Protein AF-A0AAF0J0R9-F1 (afdb_monomer_lite)

Structure (mmCIF, N/CA/C/O backbone):
data_AF-A0AAF0J0R9-F1
#
_entry.id   AF-A0AAF0J0R9-F1
#
loop_
_atom_site.group_PDB
_atom_site.id
_atom_site.type_symbol
_atom_site.label_atom_id
_atom_site.label_alt_id
_atom_site.label_comp_id
_atom_site.label_asym_id
_atom_site.label_entity_id
_atom_site.label_seq_id
_atom_site.pdbx_PDB_ins_code
_atom_site.Cartn_x
_atom_site.Cartn_y
_atom_site.Cartn_z
_atom_site.occupancy
_atom_site.B_iso_or_equiv
_atom_site.auth_seq_id
_atom_site.auth_comp_id
_atom_site.auth_asym_id
_atom_site.auth_atom_id
_atom_site.pdbx_PDB_model_num
ATOM 1 N N . MET A 1 1 ? -24.737 32.389 -21.558 1.00 42.56 1 MET A N 1
ATOM 2 C CA . MET A 1 1 ? -25.834 32.137 -20.601 1.00 42.56 1 MET A CA 1
ATOM 3 C C . MET A 1 1 ? -25.675 30.732 -20.045 1.00 42.56 1 MET A C 1
ATOM 5 O O . MET A 1 1 ? -25.939 29.778 -20.757 1.00 42.56 1 MET A O 1
ATOM 9 N N . ALA A 1 2 ? -25.175 30.618 -18.816 1.00 32.94 2 ALA A N 1
ATOM 10 C CA . ALA A 1 2 ? -25.191 29.408 -17.994 1.00 32.94 2 ALA A CA 1
ATOM 11 C C . ALA A 1 2 ? -25.088 29.889 -16.537 1.00 32.94 2 ALA A C 1
ATOM 13 O O . ALA A 1 2 ? -24.212 30.694 -16.224 1.00 32.94 2 ALA A O 1
ATOM 14 N N . GLY A 1 3 ? -26.070 29.523 -15.713 1.00 33.38 3 GLY A N 1
ATOM 15 C CA . GLY A 1 3 ? -26.276 30.073 -14.372 1.00 33.38 3 GLY A CA 1
ATOM 16 C C . GLY A 1 3 ? -25.283 29.557 -13.322 1.00 33.38 3 GLY A C 1
ATOM 17 O O . GLY A 1 3 ? -24.630 28.535 -13.536 1.00 33.38 3 GLY A O 1
ATOM 18 N N . PRO A 1 4 ? -25.169 30.245 -12.172 1.00 43.25 4 PRO A N 1
ATOM 19 C CA . PRO A 1 4 ? -24.336 29.796 -11.067 1.00 43.25 4 PRO A CA 1
ATOM 20 C C . PRO A 1 4 ? -24.967 28.575 -10.384 1.00 43.25 4 PRO A C 1
ATOM 22 O O . PRO A 1 4 ? -26.124 28.600 -9.961 1.00 43.25 4 PRO A O 1
ATOM 25 N N . LEU A 1 5 ? -24.183 27.504 -10.261 1.00 39.00 5 LEU A N 1
ATOM 26 C CA . LEU A 1 5 ? -24.505 26.338 -9.444 1.00 39.00 5 LEU A CA 1
ATOM 27 C C . LEU A 1 5 ? -24.431 26.739 -7.964 1.00 39.00 5 LEU A C 1
ATOM 29 O O . LEU A 1 5 ? -23.354 26.884 -7.389 1.00 39.00 5 LEU A O 1
ATOM 33 N N . LEU A 1 6 ? -25.601 26.933 -7.359 1.00 41.16 6 LEU A N 1
ATOM 34 C CA . LEU A 1 6 ? -25.799 27.021 -5.915 1.00 41.16 6 LEU A CA 1
ATOM 35 C C . LEU A 1 6 ? -25.406 25.682 -5.272 1.00 41.16 6 LEU A C 1
ATOM 37 O O . LEU A 1 6 ? -26.177 24.725 -5.264 1.00 41.16 6 LEU A O 1
ATOM 41 N N . VAL A 1 7 ? -24.194 25.615 -4.727 1.00 47.34 7 VAL A N 1
ATOM 42 C CA . VAL A 1 7 ? -23.768 24.544 -3.816 1.00 47.34 7 VAL A CA 1
ATOM 43 C C . VAL A 1 7 ? -24.537 24.714 -2.493 1.00 47.34 7 VAL A C 1
ATOM 45 O O . VAL A 1 7 ? -24.596 25.830 -1.971 1.00 47.34 7 VAL A O 1
ATOM 48 N N . PRO A 1 8 ? -25.155 23.663 -1.920 1.00 47.12 8 PRO A N 1
ATOM 49 C CA . PRO A 1 8 ? -26.044 23.824 -0.778 1.00 47.12 8 PRO A CA 1
ATOM 50 C C . PRO A 1 8 ? -25.234 24.054 0.507 1.00 47.12 8 PRO A C 1
ATOM 52 O O . PRO A 1 8 ? -24.799 23.112 1.169 1.00 47.12 8 PRO A O 1
ATOM 55 N N . CYS A 1 9 ? -25.101 25.320 0.916 1.00 48.59 9 CYS A N 1
ATOM 56 C CA . CYS A 1 9 ? -24.550 25.745 2.215 1.00 48.59 9 CYS A CA 1
ATOM 57 C C . CYS A 1 9 ? -25.211 25.058 3.430 1.00 48.59 9 CYS A C 1
ATOM 59 O O . CYS A 1 9 ? -24.635 25.027 4.517 1.00 48.59 9 CYS A O 1
ATOM 61 N N . ALA A 1 10 ? -26.397 24.468 3.255 1.00 47.25 10 ALA A N 1
ATOM 62 C CA . ALA A 1 10 ? -27.102 23.737 4.299 1.00 47.25 10 ALA A CA 1
ATOM 63 C C . ALA A 1 10 ? -26.296 22.536 4.830 1.00 47.25 10 ALA A C 1
ATOM 65 O O . ALA A 1 10 ? -26.229 22.347 6.041 1.00 47.25 10 ALA A O 1
ATOM 66 N N . ALA A 1 11 ? -25.629 21.758 3.969 1.00 49.34 11 ALA A N 1
ATOM 67 C CA . ALA A 1 11 ? -24.939 20.534 4.398 1.00 49.34 11 ALA A CA 1
ATOM 68 C C . ALA A 1 11 ? -23.765 20.817 5.356 1.00 49.34 11 ALA A C 1
ATOM 70 O O . ALA A 1 11 ? -23.547 20.079 6.317 1.00 49.34 11 ALA A O 1
ATOM 71 N N . VAL A 1 12 ? -23.059 21.933 5.145 1.00 54.62 12 VAL A N 1
ATOM 72 C CA . VAL A 1 12 ? -21.940 22.368 5.999 1.00 54.62 12 VAL A CA 1
ATOM 73 C C . VAL A 1 12 ? -22.445 22.866 7.357 1.00 54.62 12 VAL A C 1
ATOM 75 O O . VAL A 1 12 ? -21.852 22.557 8.392 1.00 54.62 12 VAL A O 1
ATOM 78 N N . ALA A 1 13 ? -23.579 23.575 7.375 1.00 52.22 13 ALA A N 1
ATOM 79 C CA . ALA A 1 13 ? -24.209 24.038 8.609 1.00 52.22 13 ALA A CA 1
ATOM 80 C C . ALA A 1 13 ? -24.709 22.866 9.473 1.00 52.22 13 ALA A C 1
ATOM 82 O O . ALA A 1 13 ? -24.474 22.846 10.683 1.00 52.22 13 ALA A O 1
ATOM 83 N N . TRP A 1 14 ? -25.319 21.846 8.856 1.00 53.41 14 TRP A N 1
ATOM 84 C CA . TRP A 1 14 ? -25.761 20.636 9.558 1.00 53.41 14 TRP A CA 1
ATOM 85 C C . TRP A 1 14 ? -24.591 19.856 10.168 1.00 53.41 14 TRP A C 1
ATOM 87 O O . TRP A 1 14 ? -24.693 19.400 11.308 1.00 53.41 14 TRP A O 1
ATOM 97 N N . LEU A 1 15 ? -23.451 19.770 9.474 1.00 56.00 15 LEU A N 1
ATOM 98 C CA . LEU A 1 15 ? -22.256 19.097 9.992 1.00 56.00 15 LEU A CA 1
ATOM 99 C C . LEU A 1 15 ? -21.700 19.794 11.245 1.00 56.00 15 LEU A C 1
ATOM 101 O O . LEU A 1 15 ? -21.325 19.130 12.212 1.00 56.00 15 LEU A O 1
ATOM 105 N N . GLY A 1 16 ? -21.707 21.131 11.260 1.00 61.94 16 GLY A N 1
ATOM 106 C CA . GLY A 1 16 ? -21.313 21.933 12.421 1.00 61.94 16 GLY A CA 1
ATOM 107 C C . GLY A 1 16 ? -22.233 21.727 13.627 1.00 61.94 16 GLY A C 1
ATOM 108 O O . GLY A 1 16 ? -21.754 21.565 14.752 1.00 61.94 16 GLY A O 1
ATOM 109 N N . VAL A 1 17 ? -23.549 21.653 13.398 1.00 67.50 17 VAL A N 1
ATOM 110 C CA . VAL A 1 17 ? -24.537 21.370 14.453 1.00 67.50 17 VAL A CA 1
ATOM 111 C C . VAL A 1 17 ? -24.327 19.971 15.032 1.00 67.50 17 VAL A C 1
ATOM 113 O O . VAL A 1 17 ? -24.241 19.829 16.254 1.00 67.50 17 VAL A O 1
ATOM 116 N N . VAL A 1 18 ? -24.145 18.955 14.185 1.00 67.69 18 VAL A N 1
ATOM 117 C CA . VAL A 1 18 ? -23.885 17.571 14.618 1.00 67.69 18 VAL A CA 1
ATOM 118 C C . VAL A 1 18 ? -22.578 17.474 15.411 1.00 67.69 18 VAL A C 1
ATOM 120 O O . VAL A 1 18 ? -22.556 16.873 16.485 1.00 67.69 18 VAL A O 1
ATOM 123 N N . LEU A 1 19 ? -21.508 18.133 14.957 1.00 67.19 19 LEU A N 1
ATOM 124 C CA . LEU A 1 19 ? -20.228 18.167 15.669 1.00 67.19 19 LEU A CA 1
ATOM 125 C C . LEU A 1 19 ? -20.354 18.864 17.033 1.00 67.19 19 LEU A C 1
ATOM 127 O O . LEU A 1 19 ? -19.819 18.385 18.032 1.00 67.19 19 LEU A O 1
ATOM 131 N N . SER A 1 20 ? -21.105 19.967 17.101 1.00 67.44 20 SER A N 1
ATOM 132 C CA . SER A 1 20 ? -21.344 20.697 18.351 1.00 67.44 20 SER A CA 1
ATOM 133 C C . SER A 1 20 ? -22.143 19.871 19.367 1.00 67.44 20 SER A C 1
ATOM 135 O O . SER A 1 20 ? -21.848 19.907 20.564 1.00 67.44 20 SER A O 1
ATOM 137 N N . LEU A 1 21 ? -23.107 19.072 18.895 1.00 63.41 21 LEU A N 1
ATOM 138 C CA . LEU A 1 21 ? -23.886 18.156 19.724 1.00 63.41 21 LEU A CA 1
ATOM 139 C C . LEU A 1 21 ? -23.014 17.012 20.244 1.00 63.41 21 LEU A C 1
ATOM 141 O O . LEU A 1 21 ? -23.020 16.751 21.445 1.00 63.41 21 LEU A O 1
ATOM 145 N N . LEU A 1 22 ? -22.197 16.395 19.386 1.00 60.62 22 LEU A N 1
ATOM 146 C CA . LEU A 1 22 ? -21.271 15.328 19.781 1.00 60.62 22 LEU A CA 1
ATOM 147 C C . LEU A 1 22 ? -20.233 15.815 20.805 1.00 60.62 22 LEU A C 1
ATOM 149 O O . LEU A 1 22 ? -19.971 15.128 21.792 1.00 60.62 22 LEU A O 1
ATOM 153 N N . LEU A 1 23 ? -19.706 17.031 20.639 1.00 64.44 23 LEU A N 1
ATOM 154 C CA . LEU A 1 23 ? -18.774 17.641 21.593 1.00 64.44 23 LEU A CA 1
ATOM 155 C C . LEU A 1 23 ? -19.442 17.994 22.931 1.00 64.44 23 LEU A C 1
ATOM 157 O O . LEU A 1 23 ? -18.827 17.825 23.984 1.00 64.44 23 LEU A O 1
ATOM 161 N N . ARG A 1 24 ? -20.701 18.454 22.923 1.00 60.44 24 ARG A N 1
ATOM 162 C CA . ARG A 1 24 ? -21.473 18.688 24.159 1.00 60.44 24 ARG A CA 1
ATOM 163 C C . ARG A 1 24 ? -21.787 17.387 24.893 1.00 60.44 24 ARG A C 1
ATOM 165 O O . ARG A 1 24 ? -21.758 17.377 26.120 1.00 60.44 24 ARG A O 1
ATOM 172 N N . PHE A 1 25 ? -22.041 16.302 24.165 1.00 56.19 25 PHE A N 1
ATOM 173 C CA . PHE A 1 25 ? -22.233 14.977 24.754 1.00 56.19 25 PHE A CA 1
ATOM 174 C C . PHE A 1 25 ? -20.943 14.419 25.356 1.00 56.19 25 PHE A C 1
ATOM 176 O O . PHE A 1 25 ? -20.966 13.944 26.488 1.00 56.19 25 PHE A O 1
ATOM 183 N N . ALA A 1 26 ? -19.810 14.561 24.664 1.00 54.38 26 ALA A N 1
ATOM 184 C CA . ALA A 1 26 ? -18.509 14.132 25.177 1.00 54.38 26 ALA A CA 1
ATOM 185 C C . ALA A 1 26 ? -18.093 14.880 26.461 1.00 54.38 26 ALA A C 1
ATOM 187 O O . ALA A 1 26 ? -17.417 14.314 27.315 1.00 54.38 26 ALA A O 1
ATOM 188 N N . ARG A 1 27 ? -18.529 16.137 26.634 1.00 51.16 27 ARG A N 1
ATOM 189 C CA . ARG A 1 27 ? -18.235 16.951 27.829 1.00 51.16 27 ARG A CA 1
ATOM 190 C C . ARG A 1 27 ? -19.125 16.667 29.044 1.00 51.16 27 ARG A C 1
ATOM 192 O O . ARG A 1 27 ? -18.812 17.158 30.120 1.00 51.16 27 ARG A O 1
ATOM 199 N N . ARG A 1 28 ? -20.203 15.884 28.923 1.00 47.38 28 ARG A N 1
ATOM 200 C CA . AR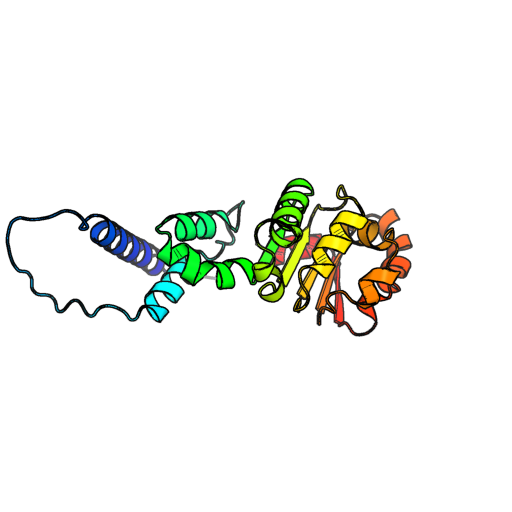G A 1 28 ? -21.131 15.580 30.039 1.00 47.38 28 ARG A CA 1
ATOM 201 C C . ARG A 1 28 ? -20.745 14.338 30.862 1.00 47.38 28 ARG A C 1
ATOM 203 O O . ARG A 1 28 ? -21.584 13.783 31.562 1.00 47.38 28 ARG A O 1
ATOM 210 N N . GLY A 1 29 ? -19.480 13.916 30.804 1.00 45.50 29 GLY A N 1
ATOM 211 C CA . GLY A 1 29 ? -18.930 12.806 31.595 1.00 45.50 29 GLY A CA 1
ATOM 212 C C . GLY A 1 29 ? -18.618 13.118 33.068 1.00 45.50 29 GLY A C 1
ATOM 213 O O . GLY A 1 29 ? -18.104 12.247 33.760 1.00 45.50 29 GLY A O 1
ATOM 214 N N . THR A 1 30 ? -18.919 14.318 33.569 1.00 39.97 30 THR A N 1
ATOM 215 C CA . THR A 1 30 ? -18.767 14.696 34.986 1.00 39.97 30 THR A CA 1
ATOM 216 C C . THR A 1 30 ? -20.017 15.448 35.480 1.00 39.97 30 THR A C 1
ATOM 218 O O . THR A 1 30 ? -20.615 16.236 34.755 1.00 39.97 30 THR A O 1
ATOM 221 N N . GLN A 1 31 ? -20.453 15.099 36.692 1.00 40.22 31 GLN A N 1
ATOM 222 C CA . GLN A 1 31 ? -21.816 15.140 37.266 1.00 40.22 31 GLN A CA 1
ATOM 223 C C . GLN A 1 31 ? -22.236 16.536 37.858 1.00 40.22 31 GLN A C 1
ATOM 225 O O . GLN A 1 31 ? -21.487 17.491 37.688 1.00 40.22 31 GLN A O 1
ATOM 230 N N . PRO A 1 32 ? -23.395 16.715 38.551 1.00 63.34 32 PRO A N 1
ATOM 231 C CA . PRO A 1 32 ? -24.675 17.217 38.015 1.00 63.34 32 PRO A CA 1
ATOM 232 C C . PRO A 1 32 ? -25.219 18.508 38.695 1.00 63.34 32 PRO A C 1
ATOM 234 O O . PRO A 1 32 ? -24.866 18.812 39.831 1.00 63.34 32 PRO A O 1
ATOM 237 N N . SER A 1 33 ? -26.176 19.216 38.070 1.00 37.06 33 SER A N 1
ATOM 238 C CA . SER A 1 33 ? -27.321 19.875 38.758 1.00 37.06 33 SER A CA 1
ATOM 239 C C . SER A 1 33 ? -28.334 20.508 37.776 1.00 37.06 33 SER A C 1
ATOM 241 O O . SER A 1 33 ? -27.993 21.411 37.022 1.00 37.06 33 SER A O 1
ATOM 243 N N . ALA A 1 34 ? -29.592 20.047 37.876 1.00 40.19 34 ALA A N 1
ATOM 244 C CA . ALA A 1 34 ? -30.861 20.657 37.422 1.00 40.19 34 ALA A CA 1
ATOM 245 C C . ALA A 1 34 ? -31.176 20.764 35.900 1.00 40.19 34 ALA A C 1
ATOM 247 O O . ALA A 1 34 ? -30.284 20.764 35.058 1.00 40.19 34 ALA A O 1
ATOM 248 N N . PRO A 1 35 ? -32.470 20.850 35.517 1.00 47.00 35 PRO A N 1
ATOM 249 C CA . PRO A 1 35 ? -33.440 19.760 35.547 1.00 47.00 35 PRO A CA 1
ATOM 250 C C . PRO A 1 35 ? -33.870 19.300 34.138 1.00 47.00 35 PRO A C 1
ATOM 252 O O . PRO A 1 35 ? -33.724 19.996 33.137 1.00 47.00 35 PRO A O 1
ATOM 255 N N . MET A 1 36 ? -34.400 18.076 34.118 1.00 41.66 36 MET A N 1
ATOM 256 C CA . MET A 1 36 ? -35.152 17.373 33.072 1.00 41.66 36 MET A CA 1
ATOM 257 C C . MET A 1 36 ? -35.645 18.209 31.876 1.00 41.66 36 MET A C 1
ATOM 259 O O . MET A 1 36 ? -36.720 18.797 31.902 1.00 41.66 36 MET A O 1
ATOM 263 N N . LEU A 1 37 ? -34.933 18.084 30.756 1.00 37.06 37 LEU A N 1
ATOM 264 C CA . LEU A 1 37 ? -35.573 17.928 29.451 1.00 37.06 37 LEU A CA 1
ATOM 265 C C . LEU A 1 37 ? -35.353 16.476 29.036 1.00 37.06 37 LEU A C 1
ATOM 267 O O . LEU A 1 37 ? -34.317 16.117 28.476 1.00 37.06 37 LEU A O 1
ATOM 271 N N . THR A 1 38 ? -36.314 15.624 29.382 1.00 40.75 38 THR A N 1
ATOM 272 C CA . THR A 1 38 ? -36.411 14.246 28.900 1.00 40.75 38 THR A CA 1
ATOM 273 C C . THR A 1 38 ? -36.788 14.269 27.419 1.00 40.75 38 THR A C 1
ATOM 275 O O . THR A 1 38 ? -37.919 13.969 27.049 1.00 40.75 38 THR A O 1
ATOM 278 N N . LEU A 1 39 ? -35.843 14.644 26.553 1.00 45.25 39 LEU A N 1
ATOM 279 C CA . LEU A 1 39 ? -35.861 14.102 25.199 1.00 45.25 39 LEU A CA 1
ATOM 280 C C . LEU A 1 39 ? -35.543 12.610 25.334 1.00 45.25 39 LEU A C 1
ATOM 282 O O . LEU A 1 39 ? -34.570 12.282 26.024 1.00 45.25 39 LEU A O 1
ATOM 286 N N . PRO A 1 40 ? -36.304 11.703 24.697 1.00 42.75 40 PRO A N 1
ATOM 287 C CA . PRO A 1 40 ? -35.871 10.327 24.584 1.00 42.75 40 PRO A CA 1
ATOM 288 C C . PRO A 1 40 ? -34.570 10.366 23.791 1.00 42.75 40 PRO A C 1
ATOM 290 O O . PRO A 1 40 ? -34.538 10.624 22.588 1.00 42.75 40 PRO A O 1
ATOM 293 N N . LEU A 1 41 ? -33.469 10.196 24.514 1.00 43.41 41 LEU A N 1
ATOM 294 C CA . LEU A 1 41 ? -32.153 9.976 23.961 1.00 43.41 41 LEU A CA 1
ATOM 295 C C . LEU A 1 41 ? -32.237 8.602 23.303 1.00 43.41 41 LEU A C 1
ATOM 297 O O . LEU A 1 41 ? -31.905 7.589 23.911 1.00 43.41 41 LEU A O 1
ATOM 301 N N . HIS A 1 42 ? -32.770 8.560 22.081 1.00 52.84 42 HIS A N 1
ATOM 302 C CA . HIS A 1 42 ? -32.590 7.423 21.201 1.00 52.84 42 HIS A CA 1
ATOM 303 C C . HIS A 1 42 ? -31.087 7.303 21.013 1.00 52.84 42 HIS A C 1
ATOM 305 O O . HIS A 1 42 ? -30.458 8.050 20.262 1.00 52.84 42 HIS A O 1
ATOM 311 N N . THR A 1 43 ? -30.497 6.427 21.818 1.00 66.31 43 THR A N 1
ATOM 312 C CA . THR A 1 43 ? -29.091 6.102 21.753 1.00 66.31 43 THR A CA 1
ATOM 313 C C . THR A 1 43 ? -28.883 5.491 20.385 1.00 66.31 43 THR A C 1
ATOM 315 O O . THR A 1 43 ? -29.358 4.400 20.078 1.00 66.31 43 THR A O 1
ATOM 318 N N . LEU A 1 44 ? -28.242 6.266 19.516 1.00 69.00 44 LEU A N 1
ATOM 319 C CA . LEU A 1 44 ? -27.926 5.827 18.172 1.00 69.00 44 LEU A CA 1
ATOM 320 C C . LEU A 1 44 ? -27.166 4.491 18.289 1.00 69.00 44 LEU A C 1
ATOM 322 O O . LEU A 1 44 ? -26.204 4.442 19.064 1.00 69.00 44 LEU A O 1
ATOM 326 N N . PRO A 1 45 ? -27.566 3.420 17.584 1.00 80.31 45 PRO A N 1
ATOM 327 C CA . PRO A 1 45 ? -26.829 2.161 17.572 1.00 80.31 45 PRO A CA 1
ATOM 328 C C . PRO A 1 45 ? -25.332 2.392 17.343 1.00 80.31 45 PRO A C 1
ATOM 330 O O . PRO A 1 45 ? -24.954 3.252 16.540 1.00 80.31 45 PRO A O 1
ATOM 333 N N . ARG A 1 46 ? -24.471 1.652 18.053 1.00 70.25 46 ARG A N 1
ATOM 334 C CA . ARG A 1 46 ? -23.011 1.862 18.005 1.00 70.25 46 ARG A CA 1
ATOM 335 C C . ARG A 1 46 ? -22.472 1.775 16.579 1.00 70.25 46 ARG A C 1
ATOM 337 O O . ARG A 1 46 ? -21.621 2.572 16.202 1.00 70.25 46 ARG A O 1
ATOM 344 N N . GLU A 1 47 ? -23.027 0.888 15.764 1.00 71.69 47 GLU A N 1
ATOM 345 C CA . GLU A 1 47 ? -22.696 0.736 14.348 1.00 71.69 47 GLU A CA 1
ATOM 346 C C . GLU A 1 47 ? -22.921 2.036 13.565 1.00 71.69 47 GLU A C 1
ATOM 348 O O . GLU A 1 47 ? -22.095 2.415 12.734 1.00 71.69 47 GLU A O 1
ATOM 353 N N . LEU A 1 48 ? -24.014 2.752 13.843 1.00 75.12 48 LEU A N 1
ATOM 354 C CA . LEU A 1 48 ? -24.302 4.034 13.202 1.00 75.12 48 LEU A CA 1
ATOM 355 C C . LEU A 1 48 ? -23.377 5.139 13.722 1.00 75.12 48 LEU A C 1
ATOM 357 O O . LEU A 1 48 ? -22.937 5.970 12.932 1.00 75.12 48 LEU A O 1
ATOM 361 N N . GLN A 1 49 ? -23.010 5.118 15.008 1.00 75.88 49 GLN A N 1
ATOM 362 C CA . GLN A 1 49 ? -22.047 6.075 15.567 1.00 75.88 49 GLN A CA 1
ATOM 363 C C . GLN A 1 49 ? -20.681 5.935 14.880 1.00 75.88 49 GLN A C 1
ATOM 365 O O . GLN A 1 49 ? -20.076 6.932 14.487 1.00 75.88 49 GLN A O 1
ATOM 370 N N . TRP A 1 50 ? -20.229 4.698 14.657 1.00 74.44 50 TRP A N 1
ATOM 371 C CA . TRP A 1 50 ? -18.984 4.404 13.946 1.00 74.44 50 TRP A CA 1
ATOM 372 C C . TRP A 1 50 ? -19.033 4.797 12.476 1.00 74.44 50 TRP A C 1
ATOM 374 O O . TRP A 1 50 ? -18.079 5.393 11.985 1.00 74.44 50 TRP A O 1
ATOM 384 N N . ARG A 1 51 ? -20.152 4.552 11.785 1.00 72.88 51 ARG A N 1
ATOM 385 C CA . ARG A 1 51 ? -20.330 5.000 10.395 1.00 72.88 51 ARG A CA 1
ATOM 386 C C . ARG A 1 51 ? -20.294 6.519 10.267 1.00 72.88 51 ARG A C 1
ATOM 388 O O . ARG A 1 51 ? -19.651 7.022 9.353 1.00 72.88 51 ARG A O 1
ATOM 395 N N . ILE A 1 52 ? -20.928 7.245 11.188 1.00 76.50 52 ILE A N 1
ATOM 396 C CA . ILE A 1 52 ? -20.885 8.713 11.209 1.00 76.50 52 ILE A CA 1
ATOM 397 C C . ILE A 1 52 ? -19.455 9.196 11.452 1.00 76.50 52 ILE A C 1
ATOM 399 O O . ILE A 1 52 ? -18.977 10.070 10.736 1.00 76.50 52 ILE A O 1
ATOM 403 N N . LEU A 1 53 ? -18.753 8.611 12.423 1.00 74.62 53 LEU A N 1
ATOM 404 C CA . LEU A 1 53 ? -17.371 8.983 12.723 1.00 74.62 53 LEU A CA 1
ATOM 405 C C . LEU A 1 53 ? -16.420 8.685 11.560 1.00 74.62 53 LEU A C 1
ATOM 407 O O . LEU A 1 53 ? -15.582 9.525 11.249 1.00 74.62 53 LEU A O 1
ATOM 411 N N . LEU A 1 54 ? -16.580 7.547 10.880 1.00 72.75 54 LEU A N 1
ATOM 412 C CA . LEU A 1 54 ? -15.827 7.224 9.667 1.00 72.75 54 LEU A CA 1
ATOM 413 C C . LEU A 1 54 ? -16.148 8.186 8.525 1.00 72.75 54 LEU A C 1
ATOM 415 O O . LEU A 1 54 ? -15.235 8.617 7.833 1.00 72.75 54 LEU A O 1
ATOM 419 N N . HIS A 1 55 ? -17.416 8.561 8.350 1.00 73.25 55 HIS A N 1
ATOM 420 C CA . HIS A 1 55 ? -17.824 9.517 7.324 1.00 73.25 55 HIS A CA 1
ATOM 421 C C . HIS A 1 55 ? -17.233 10.909 7.573 1.00 73.25 55 HIS A C 1
ATOM 423 O O . HIS A 1 55 ? -16.674 11.513 6.666 1.00 73.25 55 HIS A O 1
ATOM 429 N N . VAL A 1 56 ? -17.265 11.392 8.817 1.00 69.25 56 VAL A N 1
ATOM 430 C CA . VAL A 1 56 ? -16.630 12.665 9.204 1.00 69.25 56 VAL A CA 1
ATOM 431 C C . VAL A 1 56 ? -15.102 12.587 9.109 1.00 69.25 56 VAL A C 1
ATOM 433 O O . VAL A 1 56 ? -14.437 13.596 8.877 1.00 69.25 56 VAL A O 1
ATOM 436 N N . ALA A 1 57 ? -14.536 11.392 9.281 1.00 65.94 57 ALA A N 1
ATOM 437 C CA . ALA A 1 57 ? -13.115 11.145 9.122 1.00 65.94 57 ALA A CA 1
ATOM 438 C C . ALA A 1 57 ? -12.664 11.050 7.658 1.00 65.94 57 ALA A C 1
ATOM 440 O O . ALA A 1 57 ? -11.451 11.055 7.440 1.00 65.94 57 ALA A O 1
ATOM 441 N N . GLN A 1 58 ? -13.582 10.970 6.682 1.00 64.31 58 GLN A N 1
ATOM 442 C CA . GLN A 1 58 ? -13.210 10.821 5.277 1.00 64.31 58 GLN A CA 1
ATOM 443 C C . GLN A 1 58 ? -12.293 11.968 4.828 1.00 64.31 58 GLN A C 1
ATOM 445 O O . GLN A 1 58 ? -12.515 13.125 5.206 1.00 64.31 58 GLN A O 1
ATOM 450 N N . PRO A 1 59 ? -11.249 11.655 4.043 1.00 57.19 59 PRO A N 1
ATOM 451 C CA . PRO A 1 59 ? -10.346 12.661 3.517 1.00 57.19 59 PRO A CA 1
ATOM 452 C C . PRO A 1 59 ? -11.136 13.669 2.686 1.00 57.19 59 PRO A C 1
ATOM 454 O O . PRO A 1 59 ? -11.767 13.316 1.693 1.00 57.19 59 PRO A O 1
ATOM 457 N N . SER A 1 60 ? -11.120 14.933 3.112 1.00 55.09 60 SER A N 1
ATOM 458 C CA . SER A 1 60 ? -11.666 16.009 2.293 1.00 55.09 60 SER A CA 1
ATOM 459 C C . SER A 1 60 ? -10.730 16.212 1.100 1.00 55.09 60 SER A C 1
ATOM 461 O O . SER A 1 60 ? -9.538 16.423 1.345 1.00 55.09 60 SER A O 1
ATOM 463 N N . PRO A 1 61 ? -11.240 16.227 -0.144 1.00 50.56 61 PRO A N 1
ATOM 464 C CA . PRO A 1 61 ? -10.440 16.424 -1.363 1.00 50.56 61 PRO A CA 1
ATOM 465 C C . PRO A 1 61 ? -9.535 17.671 -1.319 1.00 50.56 61 PRO A C 1
ATOM 467 O O . PRO A 1 61 ? -8.460 17.744 -1.898 1.00 50.56 61 PRO A O 1
ATOM 470 N N . THR A 1 62 ? -9.942 18.663 -0.531 1.00 49.34 62 THR A N 1
ATOM 471 C CA . THR A 1 62 ? -9.265 19.949 -0.353 1.00 49.34 62 THR A CA 1
ATOM 472 C C . THR A 1 62 ? -8.129 19.964 0.678 1.00 49.34 62 THR A C 1
ATOM 474 O O . THR A 1 62 ? -7.526 21.017 0.887 1.00 49.34 62 THR A O 1
ATOM 477 N N . ARG A 1 63 ? -7.837 18.858 1.379 1.00 49.53 63 ARG A N 1
ATOM 478 C CA . ARG A 1 63 ? -6.830 18.838 2.457 1.00 49.53 63 ARG A CA 1
ATOM 479 C C . ARG A 1 63 ? -5.540 18.135 2.044 1.00 49.53 63 ARG A C 1
ATOM 481 O O . ARG A 1 63 ? -5.541 16.969 1.683 1.00 49.53 63 ARG A O 1
ATOM 488 N N . LEU A 1 64 ? -4.425 18.832 2.276 1.00 46.81 64 LEU A N 1
ATOM 489 C CA . LEU A 1 64 ? -3.039 18.382 2.064 1.00 46.81 64 LEU A CA 1
ATOM 490 C C . LEU A 1 64 ? -2.634 17.114 2.851 1.00 46.81 64 LEU A C 1
ATOM 492 O O . LEU A 1 64 ? -1.588 16.539 2.574 1.00 46.81 64 LEU A O 1
ATOM 496 N N . ALA A 1 65 ? -3.436 16.678 3.828 1.00 52.59 65 ALA A N 1
ATOM 497 C CA . ALA A 1 65 ? -3.193 15.481 4.631 1.00 52.59 65 ALA A CA 1
ATOM 498 C C . ALA A 1 65 ? -4.504 14.679 4.797 1.00 52.59 65 ALA A C 1
ATOM 500 O O . ALA A 1 65 ? -5.304 14.989 5.687 1.00 52.59 65 ALA A O 1
ATOM 501 N N . PRO A 1 66 ? -4.754 13.654 3.960 1.00 54.53 66 PRO A N 1
ATOM 502 C CA . PRO A 1 66 ? -6.032 12.936 3.921 1.00 54.53 66 PRO A CA 1
ATOM 503 C C . PRO A 1 66 ? -6.380 12.192 5.227 1.00 54.53 66 PRO A C 1
ATOM 505 O O . PRO A 1 66 ? -7.551 11.995 5.538 1.00 54.53 66 PRO A O 1
ATOM 508 N N . HIS A 1 67 ? -5.389 11.825 6.044 1.00 59.88 67 HIS A N 1
ATOM 509 C CA . HIS A 1 67 ? -5.595 11.001 7.246 1.00 59.88 67 HIS A CA 1
ATOM 510 C C . HIS A 1 67 ? -5.661 11.777 8.568 1.00 59.88 67 HIS A C 1
ATOM 512 O O . HIS A 1 67 ? -5.845 11.182 9.633 1.00 59.88 67 HIS A O 1
ATOM 518 N N . ASP A 1 68 ? -5.551 13.104 8.520 1.00 65.62 68 ASP A N 1
ATOM 519 C CA . ASP A 1 68 ? -5.455 13.940 9.719 1.00 65.62 68 ASP A CA 1
ATOM 520 C C . ASP A 1 68 ? -6.762 13.931 10.541 1.00 65.62 68 ASP A C 1
ATOM 522 O O . ASP A 1 68 ? -6.764 13.988 11.772 1.00 65.62 68 ASP A O 1
ATOM 526 N N . SER A 1 69 ? -7.903 13.799 9.862 1.00 69.75 69 SER A N 1
ATOM 527 C CA . SER A 1 69 ? -9.238 13.672 10.458 1.00 69.75 69 SER A CA 1
ATOM 528 C C . SER A 1 69 ? -9.457 12.313 11.125 1.00 69.75 69 SER A C 1
ATOM 530 O O . SER A 1 69 ? -9.979 12.249 12.239 1.00 69.75 69 SER A O 1
ATOM 532 N N . LEU A 1 70 ? -9.020 11.231 10.481 1.00 73.31 70 LEU A N 1
ATOM 533 C CA . LEU A 1 70 ? -9.144 9.870 11.000 1.00 73.31 70 LEU A CA 1
ATOM 534 C C . LEU A 1 70 ? -8.273 9.655 12.240 1.00 73.31 70 LEU A C 1
ATOM 536 O O . LEU A 1 70 ? -8.751 9.105 13.231 1.00 73.31 70 LEU A O 1
ATOM 540 N N . GLY A 1 71 ? -7.040 10.172 12.236 1.00 71.12 71 GLY A N 1
ATOM 541 C CA . GLY A 1 71 ? -6.166 10.148 13.410 1.00 71.12 71 GLY A CA 1
ATOM 542 C C . GLY A 1 71 ? -6.807 10.819 14.629 1.00 71.12 71 GLY A C 1
ATOM 543 O O . GLY A 1 71 ? -6.790 10.264 15.727 1.00 71.12 71 GLY A O 1
ATOM 544 N N . ARG A 1 72 ? -7.473 11.966 14.437 1.00 74.75 72 ARG A N 1
ATOM 545 C CA . ARG A 1 72 ? -8.196 12.667 15.515 1.00 74.75 72 ARG A CA 1
ATOM 546 C C . ARG A 1 72 ? -9.366 11.851 16.062 1.00 74.75 72 ARG A C 1
ATOM 548 O O . ARG A 1 72 ? -9.565 11.830 17.273 1.00 74.75 72 ARG A O 1
ATOM 555 N N . VAL A 1 73 ? -10.110 11.159 15.197 1.00 76.94 73 VAL A N 1
ATOM 556 C CA . VAL A 1 73 ? -11.226 10.287 15.604 1.00 76.94 73 VAL A CA 1
ATOM 557 C C . VAL A 1 73 ? -10.727 9.080 16.404 1.00 76.94 73 VAL A C 1
ATOM 559 O O . VAL A 1 73 ? -11.308 8.745 17.436 1.00 76.94 73 VAL A O 1
ATOM 562 N N . LEU A 1 74 ? -9.614 8.469 15.991 1.00 77.50 74 LEU A N 1
ATOM 563 C CA . LEU A 1 74 ? -8.989 7.362 16.723 1.00 77.50 74 LEU A CA 1
ATOM 564 C C . LEU A 1 74 ? -8.473 7.788 18.108 1.00 77.50 74 LEU A C 1
ATOM 566 O O . LEU A 1 74 ? -8.416 6.965 19.021 1.00 77.50 74 LEU A O 1
ATOM 570 N N . CYS A 1 75 ? -8.145 9.067 18.293 1.00 80.81 75 CYS A N 1
ATOM 571 C CA . CYS A 1 75 ? -7.707 9.620 19.575 1.00 80.81 75 CYS A CA 1
ATOM 572 C C . CYS A 1 75 ? -8.853 9.973 20.543 1.00 80.81 75 CYS A C 1
ATOM 574 O O . CYS A 1 75 ? -8.569 10.318 21.688 1.00 80.81 75 CYS A O 1
ATOM 576 N N . LEU A 1 76 ? -10.128 9.881 20.136 1.00 80.50 76 LEU A N 1
ATOM 577 C CA . LEU A 1 76 ? -11.264 10.253 20.997 1.00 80.50 76 LEU A CA 1
ATOM 578 C C . LEU A 1 76 ? -11.390 9.356 22.235 1.00 80.50 76 LEU A C 1
ATOM 580 O O . LEU A 1 76 ? -11.688 9.836 23.325 1.00 80.50 76 LEU A O 1
ATOM 584 N N . SER A 1 77 ? -11.188 8.047 22.075 1.00 83.44 77 SER A N 1
ATOM 585 C CA . SER A 1 77 ? -11.166 7.100 23.190 1.00 83.44 77 SER A CA 1
ATOM 586 C C . SER A 1 77 ? -10.497 5.787 22.788 1.00 83.44 77 SER A C 1
ATOM 588 O O . SER A 1 77 ? -10.440 5.442 21.607 1.00 83.44 77 SER A O 1
ATOM 590 N N . ARG A 1 78 ? -10.053 4.996 23.775 1.00 83.62 78 ARG A N 1
ATOM 591 C CA . ARG A 1 78 ? -9.534 3.638 23.523 1.00 83.62 78 ARG A CA 1
ATOM 592 C C . ARG A 1 78 ? -10.582 2.727 22.877 1.00 83.62 78 ARG A C 1
ATOM 594 O O . ARG A 1 78 ? -10.239 1.948 21.996 1.00 83.62 78 ARG A O 1
ATOM 601 N N . ALA A 1 79 ? -11.848 2.852 23.278 1.00 81.44 79 ALA A N 1
ATOM 602 C CA . ALA A 1 79 ? -12.944 2.072 22.707 1.00 81.44 79 ALA A CA 1
ATOM 603 C C . ALA A 1 79 ? -13.193 2.438 21.235 1.00 81.44 79 ALA A C 1
ATOM 605 O O . ALA A 1 79 ? -13.354 1.555 20.400 1.00 81.44 79 ALA A O 1
ATOM 606 N N . THR A 1 80 ? -13.160 3.734 20.911 1.00 80.81 80 THR A N 1
ATOM 607 C CA . THR A 1 80 ? -13.281 4.242 19.537 1.00 80.81 80 THR A CA 1
ATOM 608 C C . THR A 1 80 ? -12.114 3.779 18.678 1.00 80.81 80 THR A C 1
ATOM 610 O O . THR A 1 80 ? -12.335 3.316 17.564 1.00 80.81 80 THR A O 1
ATOM 613 N N . ARG A 1 81 ? -10.885 3.842 19.210 1.00 82.12 81 ARG A N 1
ATOM 614 C CA . ARG A 1 81 ? -9.698 3.317 18.534 1.00 82.12 81 ARG A CA 1
ATOM 615 C C . ARG A 1 81 ? -9.890 1.852 18.184 1.00 82.12 81 ARG A C 1
ATOM 617 O O . ARG A 1 81 ? -9.843 1.519 17.014 1.00 82.12 81 ARG A O 1
ATOM 624 N N . HIS A 1 82 ? -10.183 1.009 19.169 1.00 82.50 82 HIS A N 1
ATOM 625 C CA . HIS A 1 82 ? -10.287 -0.429 18.944 1.00 82.50 82 HIS A CA 1
ATOM 626 C C . HIS A 1 82 ? -11.430 -0.800 17.984 1.00 82.50 82 HIS A C 1
ATOM 628 O O . HIS A 1 82 ? -11.283 -1.698 17.162 1.00 82.50 82 HIS A O 1
ATOM 634 N N . ALA A 1 83 ? -12.548 -0.068 18.032 1.00 81.44 83 ALA A N 1
ATOM 635 C CA . ALA A 1 83 ? -13.673 -0.283 17.124 1.00 81.44 83 ALA A CA 1
ATOM 636 C C . ALA A 1 83 ? -13.382 0.144 15.674 1.00 81.44 83 ALA A C 1
ATOM 638 O O . ALA A 1 83 ? -13.909 -0.457 14.739 1.00 81.44 83 ALA A O 1
ATOM 639 N N . LEU A 1 84 ? -12.575 1.191 15.477 1.00 83.38 84 LEU A N 1
ATOM 640 C CA . LEU A 1 84 ? -12.335 1.787 14.160 1.00 83.38 84 LEU A CA 1
ATOM 641 C C . LEU A 1 84 ? -10.985 1.421 13.549 1.00 83.38 84 LEU A C 1
ATOM 643 O O . LEU A 1 84 ? -10.800 1.645 12.360 1.00 83.38 84 LEU A O 1
ATOM 647 N N . GLU A 1 85 ? -10.062 0.849 14.316 1.00 83.50 85 GLU A N 1
ATOM 648 C CA . GLU A 1 85 ? -8.699 0.528 13.887 1.00 83.50 85 GLU A CA 1
ATOM 649 C C . GLU A 1 85 ? -8.689 -0.340 12.624 1.00 83.50 85 GLU A C 1
ATOM 651 O O . GLU A 1 85 ? -8.083 0.034 11.627 1.00 83.50 85 GLU A O 1
ATOM 656 N N . VAL A 1 86 ? -9.474 -1.416 12.592 1.00 84.12 86 VAL A N 1
ATOM 657 C CA . VAL A 1 86 ? -9.608 -2.274 11.401 1.00 84.12 86 VAL A CA 1
ATOM 658 C C . VAL A 1 86 ? -10.108 -1.498 10.177 1.00 84.12 86 VAL A C 1
ATOM 660 O O . VAL A 1 86 ? -9.625 -1.703 9.067 1.00 84.12 86 VAL A O 1
ATOM 663 N N . SER A 1 87 ? -11.066 -0.588 10.371 1.00 82.12 87 SER A N 1
ATOM 664 C CA . SER A 1 87 ? -11.601 0.230 9.274 1.00 82.12 87 SER A CA 1
ATOM 665 C C . SER A 1 87 ? -10.606 1.299 8.824 1.00 82.12 87 SER A C 1
ATOM 667 O O . SER A 1 87 ? -10.545 1.616 7.642 1.00 82.12 87 SER A O 1
ATOM 669 N N . ALA A 1 88 ? -9.810 1.829 9.753 1.00 80.38 88 ALA A N 1
ATOM 670 C CA . ALA A 1 88 ? -8.818 2.858 9.489 1.00 80.38 88 ALA A CA 1
ATOM 671 C C . ALA A 1 88 ? -7.635 2.344 8.662 1.00 80.38 88 ALA A C 1
ATOM 673 O O . ALA A 1 88 ? -7.084 3.090 7.861 1.00 80.38 88 ALA A O 1
ATOM 674 N N . TYR A 1 89 ? -7.272 1.072 8.834 1.00 85.69 89 TYR A N 1
ATOM 675 C CA . TYR A 1 89 ? -6.212 0.418 8.066 1.00 85.69 89 TYR A CA 1
ATOM 676 C C . TYR A 1 89 ? -6.714 -0.230 6.772 1.00 85.69 89 TYR A C 1
ATOM 678 O O . TYR A 1 89 ? -5.936 -0.867 6.079 1.00 85.69 89 TYR A O 1
ATOM 686 N N . ARG A 1 90 ? -7.991 -0.085 6.401 1.00 88.62 90 ARG A N 1
ATOM 687 C CA . ARG A 1 90 ? -8.500 -0.696 5.167 1.00 88.62 90 ARG A CA 1
ATOM 688 C C . ARG A 1 90 ? -7.853 -0.103 3.911 1.00 88.62 90 ARG A C 1
ATOM 690 O O . ARG A 1 90 ? -7.464 -0.862 3.023 1.00 88.62 90 ARG A O 1
ATOM 697 N N . ASP A 1 91 ? -7.733 1.221 3.866 1.00 86.62 91 ASP A N 1
ATOM 698 C CA . ASP A 1 91 ? -7.212 1.979 2.728 1.00 86.62 91 ASP A CA 1
ATOM 699 C C . ASP A 1 91 ? -6.078 2.892 3.212 1.00 86.62 91 ASP A C 1
ATOM 701 O O . ASP A 1 91 ? -6.302 3.863 3.939 1.00 86.62 91 ASP A O 1
ATOM 705 N N . VAL A 1 92 ? -4.841 2.547 2.854 1.00 88.19 92 VAL A N 1
ATOM 706 C CA . VAL A 1 92 ? -3.632 3.175 3.395 1.00 88.19 92 VAL A CA 1
ATOM 707 C C . VAL A 1 92 ? -2.899 3.936 2.300 1.00 88.19 92 VAL A C 1
ATOM 709 O O . VAL A 1 92 ? -2.513 3.355 1.285 1.00 88.19 92 VAL A O 1
ATOM 712 N N . TYR A 1 93 ? -2.659 5.228 2.532 1.00 88.19 93 TYR A N 1
ATOM 713 C CA . TYR A 1 93 ? -1.952 6.100 1.599 1.00 88.19 93 TYR A CA 1
ATOM 714 C C . TYR A 1 93 ? -0.640 6.585 2.210 1.00 88.19 93 TYR A C 1
ATOM 716 O O . TYR A 1 93 ? -0.612 7.281 3.225 1.00 88.19 93 TYR A O 1
ATOM 724 N N . ILE A 1 94 ? 0.461 6.230 1.561 1.00 88.69 94 ILE A N 1
ATOM 725 C CA . ILE A 1 94 ? 1.825 6.525 1.976 1.00 88.69 94 ILE A CA 1
ATOM 726 C C . ILE A 1 94 ? 2.474 7.384 0.899 1.00 88.69 94 ILE A C 1
ATOM 728 O O . ILE A 1 94 ? 2.503 7.006 -0.267 1.00 88.69 94 ILE A O 1
ATOM 732 N N . HIS A 1 95 ? 2.995 8.538 1.313 1.00 87.06 95 HIS A N 1
ATOM 733 C CA . HIS A 1 95 ? 3.563 9.554 0.420 1.00 87.06 95 HIS A CA 1
ATOM 734 C C . HIS A 1 95 ? 5.056 9.820 0.685 1.00 87.06 95 HIS A C 1
ATOM 736 O O . HIS A 1 95 ? 5.602 10.822 0.228 1.00 87.06 95 HIS A O 1
ATOM 742 N N . SER A 1 96 ? 5.716 8.975 1.484 1.00 86.62 96 SER A N 1
ATOM 743 C CA . SER A 1 96 ? 7.142 9.105 1.790 1.00 86.62 96 SER A CA 1
ATOM 744 C C . SER A 1 96 ? 7.756 7.786 2.259 1.00 86.62 96 SER A C 1
ATOM 746 O O . SER A 1 96 ? 7.085 6.930 2.843 1.00 86.62 96 SER A O 1
ATOM 748 N N . ALA A 1 97 ? 9.069 7.643 2.064 1.00 88.75 97 ALA A N 1
ATOM 749 C CA . ALA A 1 97 ? 9.826 6.489 2.550 1.00 88.75 97 ALA A CA 1
ATOM 750 C C . ALA A 1 97 ? 9.830 6.378 4.090 1.00 88.75 97 ALA A C 1
ATOM 752 O O . ALA A 1 97 ? 9.850 5.273 4.632 1.00 88.75 97 ALA A O 1
ATOM 753 N N . GLU A 1 98 ? 9.766 7.503 4.807 1.00 89.31 98 GLU A N 1
ATOM 754 C CA . GLU A 1 98 ? 9.677 7.526 6.273 1.00 89.31 98 GLU A CA 1
ATOM 755 C C . GLU A 1 98 ? 8.347 6.951 6.767 1.00 89.31 98 GLU A C 1
ATOM 757 O O . GLU A 1 98 ? 8.329 6.079 7.640 1.00 89.31 98 GLU A O 1
ATOM 762 N N . ALA A 1 99 ? 7.232 7.379 6.166 1.00 87.06 99 ALA A N 1
ATOM 763 C CA . ALA A 1 99 ? 5.911 6.846 6.481 1.00 87.06 99 ALA A CA 1
ATOM 764 C C . ALA A 1 99 ? 5.818 5.354 6.128 1.00 87.06 99 ALA A C 1
ATOM 766 O O . ALA A 1 99 ? 5.258 4.573 6.899 1.00 87.06 99 ALA A O 1
ATOM 767 N N . LEU A 1 100 ? 6.446 4.934 5.023 1.00 92.62 100 LEU A N 1
ATOM 768 C CA . LEU A 1 100 ? 6.565 3.525 4.657 1.00 92.62 100 LEU A CA 1
ATOM 769 C C . LEU A 1 100 ? 7.315 2.723 5.722 1.00 92.62 100 LEU A C 1
ATOM 771 O O . LEU A 1 100 ? 6.869 1.647 6.119 1.00 92.62 100 LEU A O 1
ATOM 775 N N . HIS A 1 101 ? 8.443 3.243 6.208 1.00 91.38 101 HIS A N 1
ATOM 776 C CA . HIS A 1 101 ? 9.214 2.599 7.266 1.00 91.38 101 HIS A CA 1
ATOM 777 C C . HIS A 1 101 ? 8.405 2.475 8.561 1.00 91.38 101 HIS A C 1
ATOM 779 O O . HIS A 1 101 ? 8.444 1.421 9.203 1.00 91.38 101 HIS A O 1
ATOM 785 N N . GLY A 1 102 ? 7.664 3.526 8.924 1.00 90.25 102 GLY A N 1
ATOM 786 C CA . GLY A 1 102 ? 6.742 3.523 10.056 1.00 90.25 102 GLY A CA 1
ATOM 787 C C . GLY A 1 102 ? 5.688 2.427 9.920 1.00 90.25 102 GLY A C 1
ATOM 788 O O . GLY A 1 102 ? 5.607 1.555 10.783 1.00 90.25 102 GLY A O 1
ATOM 789 N N . LEU A 1 103 ? 4.965 2.405 8.796 1.00 92.25 103 LEU A N 1
ATOM 790 C CA . LEU A 1 103 ? 3.950 1.390 8.512 1.00 92.25 103 LEU A CA 1
ATOM 791 C C . LEU A 1 103 ? 4.540 -0.022 8.544 1.00 92.25 103 LEU A C 1
ATOM 793 O O . LEU A 1 103 ? 3.996 -0.904 9.198 1.00 92.25 103 LEU A O 1
ATOM 797 N N . ARG A 1 104 ? 5.688 -0.237 7.897 1.00 94.06 104 ARG A N 1
ATOM 798 C CA . ARG A 1 104 ? 6.386 -1.526 7.910 1.00 94.06 104 ARG A CA 1
ATOM 799 C C . ARG A 1 104 ? 6.708 -1.969 9.335 1.00 94.06 104 ARG A C 1
ATOM 801 O O . ARG A 1 104 ? 6.449 -3.112 9.687 1.00 94.06 104 ARG A O 1
ATOM 808 N N . ARG A 1 105 ? 7.270 -1.088 10.167 1.00 93.81 105 ARG A N 1
ATOM 809 C CA . ARG A 1 105 ? 7.571 -1.403 11.572 1.00 93.81 105 ARG A CA 1
ATOM 810 C C . ARG A 1 105 ? 6.300 -1.773 12.337 1.00 93.81 105 ARG A C 1
ATOM 812 O O . ARG A 1 105 ? 6.311 -2.753 13.083 1.00 93.81 105 ARG A O 1
ATOM 819 N N . THR A 1 106 ? 5.210 -1.046 12.108 1.00 92.00 106 THR A N 1
ATOM 820 C CA . THR A 1 106 ? 3.906 -1.359 12.693 1.00 92.00 106 THR A CA 1
ATOM 821 C C . THR A 1 106 ? 3.415 -2.737 12.256 1.00 92.00 106 THR A C 1
ATOM 823 O O . THR A 1 106 ? 3.147 -3.571 13.109 1.00 92.00 106 THR A O 1
ATOM 826 N N . LEU A 1 107 ? 3.365 -3.028 10.957 1.00 93.31 107 LEU A N 1
ATOM 827 C CA . LEU A 1 107 ? 2.794 -4.277 10.443 1.00 93.31 107 LEU A CA 1
ATOM 828 C C . LEU A 1 107 ? 3.689 -5.504 10.646 1.00 93.31 107 LEU A C 1
ATOM 830 O O . LEU A 1 107 ? 3.192 -6.619 10.707 1.00 93.31 107 LEU A O 1
ATOM 834 N N . VAL A 1 108 ? 5.005 -5.333 10.748 1.00 92.38 108 VAL A N 1
ATOM 835 C CA . VAL A 1 108 ? 5.922 -6.466 10.943 1.00 92.38 108 VAL A CA 1
ATOM 836 C C . VAL A 1 108 ? 6.127 -6.773 12.424 1.00 92.38 108 VAL A C 1
ATOM 838 O O . VAL A 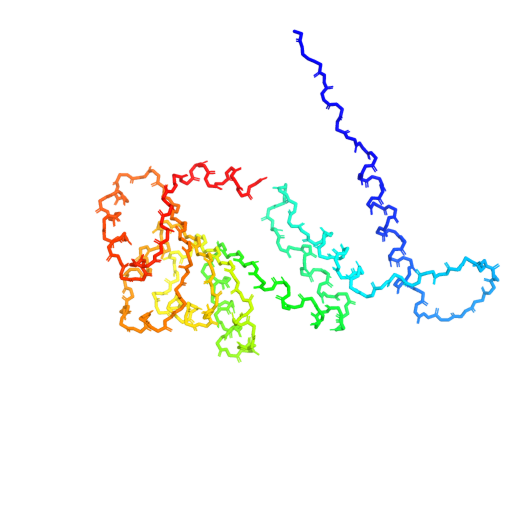1 108 ? 6.323 -7.932 12.781 1.00 92.38 108 VAL A O 1
ATOM 841 N N . ARG A 1 109 ? 6.104 -5.757 13.297 1.00 92.56 109 ARG A N 1
ATOM 842 C CA . ARG A 1 109 ? 6.530 -5.908 14.694 1.00 92.56 109 ARG A CA 1
ATOM 843 C C . ARG A 1 109 ? 5.479 -5.484 15.708 1.00 92.56 109 ARG A C 1
ATOM 845 O O . ARG A 1 109 ? 5.171 -6.261 16.604 1.00 92.56 109 ARG A O 1
ATOM 852 N N . ASP A 1 110 ? 4.977 -4.256 15.610 1.00 91.06 110 ASP A N 1
ATOM 853 C CA . ASP A 1 110 ? 4.213 -3.665 16.718 1.00 91.06 110 ASP A CA 1
ATOM 854 C C . ASP A 1 110 ? 2.732 -4.113 16.718 1.00 91.06 110 ASP A C 1
ATOM 856 O O . ASP A 1 110 ? 2.137 -4.286 17.779 1.00 91.06 110 ASP A O 1
ATOM 860 N N . ALA A 1 111 ? 2.134 -4.330 15.544 1.00 90.19 111 ALA A N 1
ATOM 861 C CA . ALA A 1 111 ? 0.731 -4.703 15.360 1.00 90.19 111 ALA A CA 1
ATOM 862 C C . ALA A 1 111 ? 0.507 -5.533 14.069 1.00 90.19 111 ALA A C 1
ATOM 864 O O . ALA A 1 111 ? -0.187 -5.091 13.149 1.00 90.19 111 ALA A O 1
ATOM 865 N N . PRO A 1 112 ? 1.052 -6.762 13.983 1.00 92.50 112 PRO A N 1
ATOM 866 C CA . PRO A 1 112 ? 0.970 -7.580 12.767 1.00 92.50 112 PRO A CA 1
ATOM 867 C C . PRO A 1 112 ? -0.447 -8.029 12.397 1.00 92.50 112 PRO A C 1
ATOM 869 O O . PRO A 1 112 ? -0.742 -8.269 11.229 1.00 92.50 112 PRO A O 1
ATOM 872 N N . HIS A 1 113 ? -1.356 -8.072 13.372 1.00 91.38 113 HIS A N 1
ATOM 873 C CA . HIS A 1 113 ? -2.766 -8.388 13.151 1.00 91.38 113 HIS A CA 1
ATOM 874 C C . HIS A 1 113 ? -3.494 -7.364 12.258 1.00 91.38 113 HIS A C 1
ATOM 876 O O . HIS A 1 113 ? -4.563 -7.673 11.746 1.00 91.38 113 HIS A O 1
ATOM 882 N N . LEU A 1 114 ? -2.931 -6.168 12.040 1.00 89.94 114 LEU A N 1
ATOM 883 C CA . LEU A 1 114 ? -3.513 -5.146 11.160 1.00 89.94 114 LEU A CA 1
ATOM 884 C C . LEU A 1 114 ? -3.295 -5.438 9.673 1.00 89.94 114 LEU A C 1
ATOM 886 O O . LEU A 1 114 ? -4.103 -5.035 8.839 1.00 89.94 114 LEU A O 1
ATOM 890 N N . GLY A 1 115 ? -2.232 -6.169 9.343 1.00 91.31 115 GLY A N 1
ATOM 891 C CA . GLY A 1 115 ? -1.845 -6.493 7.973 1.00 91.31 115 GLY A CA 1
ATOM 892 C C . GLY A 1 115 ? -2.963 -7.117 7.124 1.00 91.31 115 GLY A C 1
ATOM 893 O O . GLY A 1 115 ? -3.277 -6.594 6.053 1.00 91.31 115 GLY A O 1
ATOM 894 N N . PRO A 1 116 ? -3.640 -8.178 7.607 1.00 92.62 116 PRO A N 1
ATOM 895 C CA . PRO A 1 116 ? -4.768 -8.812 6.916 1.00 92.62 116 PRO A CA 1
ATOM 896 C C . PRO A 1 116 ? -5.985 -7.905 6.661 1.00 92.62 116 PRO A C 1
ATOM 898 O O . PRO A 1 116 ? -6.866 -8.264 5.875 1.00 92.62 116 PRO A O 1
ATOM 901 N N . HIS A 1 117 ? -6.077 -6.750 7.323 1.00 91.12 117 HIS A N 1
ATOM 902 C CA . HIS A 1 117 ? -7.194 -5.820 7.158 1.00 91.12 117 HIS A CA 1
ATOM 903 C C . HIS A 1 117 ? -6.976 -4.801 6.033 1.00 91.12 117 HIS A C 1
ATOM 905 O O . HIS A 1 117 ? -7.956 -4.227 5.552 1.00 91.12 117 HIS A O 1
ATOM 911 N N . ILE A 1 118 ? -5.735 -4.627 5.570 1.00 92.19 118 ILE A N 1
ATOM 912 C CA . ILE A 1 118 ? -5.396 -3.716 4.474 1.00 92.19 118 ILE A CA 1
ATOM 913 C C . ILE A 1 118 ? -5.886 -4.300 3.144 1.00 92.19 118 ILE A C 1
ATOM 915 O O . ILE A 1 118 ? -5.559 -5.429 2.774 1.00 92.19 118 ILE A O 1
ATOM 919 N N . ARG A 1 119 ? -6.690 -3.515 2.421 1.00 92.56 119 ARG A N 1
ATOM 920 C CA . ARG A 1 119 ? -7.272 -3.858 1.113 1.00 92.56 119 ARG A CA 1
ATOM 921 C C . ARG A 1 119 ? -6.726 -2.978 0.002 1.00 92.56 119 ARG A C 1
ATOM 923 O O . ARG A 1 119 ? -6.466 -3.490 -1.085 1.00 92.56 119 ARG A O 1
ATOM 930 N N . SER A 1 120 ? -6.485 -1.707 0.286 1.00 91.25 120 SER A N 1
ATOM 931 C CA . SER A 1 120 ? -5.914 -0.773 -0.681 1.00 91.25 120 SER A CA 1
ATOM 932 C C . SER A 1 120 ? -4.646 -0.164 -0.109 1.00 91.25 120 SER A C 1
ATOM 934 O O . SER A 1 120 ? -4.641 0.332 1.019 1.00 91.25 120 SER A O 1
ATOM 936 N N . LEU A 1 121 ? -3.565 -0.208 -0.881 1.00 92.25 121 LEU A N 1
ATOM 937 C CA . LEU A 1 121 ? -2.281 0.366 -0.505 1.00 92.25 121 LEU A CA 1
ATOM 938 C C . LEU A 1 121 ? -1.797 1.280 -1.624 1.00 92.25 121 LEU A C 1
ATOM 940 O O . LEU A 1 121 ? -1.564 0.836 -2.746 1.00 92.25 121 LEU A O 1
ATOM 944 N N . HIS A 1 122 ? -1.629 2.556 -1.305 1.00 91.56 122 HIS A N 1
ATOM 945 C CA . HIS A 1 122 ? -1.123 3.567 -2.221 1.00 91.56 122 HIS A CA 1
ATOM 946 C C . HIS A 1 122 ? 0.267 3.993 -1.749 1.00 91.56 122 HIS A C 1
ATOM 948 O O . HIS A 1 122 ? 0.398 4.617 -0.701 1.00 91.56 122 HIS A O 1
ATOM 954 N N . LEU A 1 123 ? 1.304 3.631 -2.500 1.00 92.00 123 LEU A N 1
ATOM 955 C CA . LEU A 1 123 ? 2.704 3.951 -2.232 1.00 92.00 123 LEU A CA 1
ATOM 956 C C . LEU A 1 123 ? 3.186 4.966 -3.268 1.00 92.00 123 LEU A C 1
ATOM 958 O O . LEU A 1 123 ? 3.650 4.609 -4.349 1.00 92.00 123 LEU A O 1
ATOM 962 N N . LEU A 1 124 ? 3.041 6.243 -2.947 1.00 87.38 124 LEU A N 1
ATOM 963 C CA . LEU A 1 124 ? 3.479 7.347 -3.790 1.00 87.38 124 LEU A CA 1
ATOM 964 C C . LEU A 1 124 ? 4.755 7.948 -3.195 1.00 87.38 124 LEU A C 1
ATOM 966 O O . LEU A 1 124 ? 4.906 8.012 -1.975 1.00 87.38 124 LEU A O 1
ATOM 970 N N . SER A 1 125 ? 5.700 8.370 -4.035 1.00 86.56 125 SER A N 1
ATOM 971 C CA . SER A 1 125 ? 6.947 9.012 -3.588 1.00 86.56 125 SER A CA 1
ATOM 972 C C . SER A 1 125 ? 7.762 8.161 -2.596 1.00 86.56 125 SER A C 1
ATOM 974 O O . SER A 1 125 ? 8.439 8.678 -1.704 1.00 86.56 125 SER A O 1
ATOM 976 N N . CYS A 1 126 ? 7.707 6.834 -2.739 1.00 89.38 126 CYS A N 1
ATOM 977 C CA . CYS A 1 126 ? 8.411 5.876 -1.884 1.00 89.38 126 CYS A CA 1
ATOM 978 C C . CYS A 1 126 ? 9.694 5.320 -2.531 1.00 89.38 126 CYS A C 1
ATOM 980 O O . CYS A 1 126 ? 10.318 4.425 -1.966 1.00 89.38 126 CYS A O 1
ATOM 982 N N . GLY A 1 127 ? 10.149 5.864 -3.668 1.00 86.88 127 GLY A N 1
ATOM 983 C CA . GLY A 1 127 ? 11.340 5.389 -4.391 1.00 86.88 127 GLY A CA 1
ATOM 984 C C . GLY A 1 127 ? 12.676 5.485 -3.631 1.00 86.88 127 GLY A C 1
ATOM 985 O O . GLY A 1 127 ? 13.659 4.859 -4.036 1.00 86.88 127 GLY A O 1
ATOM 986 N N . ALA A 1 128 ? 12.725 6.231 -2.522 1.00 90.44 128 ALA A N 1
ATOM 987 C CA . ALA A 1 128 ? 13.875 6.274 -1.610 1.00 90.44 128 ALA A CA 1
ATOM 988 C C . ALA A 1 128 ? 13.900 5.114 -0.593 1.00 90.44 128 ALA A C 1
ATOM 990 O O . ALA A 1 128 ? 14.903 4.923 0.094 1.00 90.44 128 ALA A O 1
ATOM 991 N N . ALA A 1 129 ? 12.816 4.339 -0.472 1.00 91.62 129 ALA A N 1
ATOM 992 C CA . ALA A 1 129 ? 12.789 3.156 0.381 1.00 91.62 129 ALA A CA 1
ATOM 993 C C . ALA A 1 129 ? 13.726 2.067 -0.168 1.00 91.62 129 ALA A C 1
ATOM 995 O O . ALA A 1 129 ? 14.007 2.018 -1.363 1.00 91.62 129 ALA A O 1
ATOM 996 N N . SER A 1 130 ? 14.209 1.162 0.686 1.00 91.88 130 SER A N 1
ATOM 997 C CA . SER A 1 130 ? 14.959 0.003 0.195 1.00 91.88 130 SER A CA 1
ATOM 998 C C . SER A 1 130 ? 14.014 -1.020 -0.456 1.00 91.88 130 SER A C 1
ATOM 1000 O O . SER A 1 130 ? 12.876 -1.165 0.006 1.00 91.88 130 SER A O 1
ATOM 1002 N N . PRO A 1 131 ? 14.465 -1.789 -1.469 1.00 90.06 131 PRO A N 1
ATOM 1003 C CA . PRO A 1 131 ? 13.638 -2.825 -2.099 1.00 90.06 131 PRO A CA 1
ATOM 1004 C C . PRO A 1 131 ? 13.097 -3.834 -1.076 1.00 90.06 131 PRO A C 1
ATOM 1006 O O . PRO A 1 131 ? 11.914 -4.163 -1.073 1.00 90.06 131 PRO A O 1
ATOM 1009 N N . LEU A 1 132 ? 13.937 -4.231 -0.114 1.00 89.38 132 LEU A N 1
ATOM 1010 C CA . LEU A 1 132 ? 13.561 -5.135 0.975 1.00 89.38 132 LEU A CA 1
ATOM 1011 C C . LEU A 1 132 ? 12.449 -4.566 1.872 1.00 89.38 132 LEU A C 1
ATOM 1013 O O . LEU A 1 132 ? 11.615 -5.318 2.370 1.00 89.38 132 LEU A O 1
ATOM 1017 N N . ALA A 1 133 ? 12.422 -3.251 2.111 1.00 90.69 133 ALA A N 1
ATOM 1018 C CA . ALA A 1 133 ? 11.369 -2.641 2.919 1.00 90.69 133 ALA A CA 1
ATOM 1019 C C . ALA A 1 133 ? 10.004 -2.725 2.221 1.00 90.69 133 ALA A C 1
ATOM 1021 O O . ALA A 1 133 ? 9.002 -2.982 2.891 1.00 90.69 133 ALA A O 1
ATOM 1022 N N . LEU A 1 134 ? 9.981 -2.555 0.895 1.00 90.75 134 LEU A N 1
ATOM 1023 C CA . LEU A 1 134 ? 8.785 -2.739 0.073 1.00 90.75 134 LEU A CA 1
ATOM 1024 C C . LEU A 1 134 ? 8.335 -4.204 0.084 1.00 90.75 134 LEU A C 1
ATOM 1026 O O . LEU A 1 134 ? 7.157 -4.470 0.309 1.00 90.75 134 LEU A O 1
ATOM 1030 N N . GLU A 1 135 ? 9.265 -5.155 -0.058 1.00 89.50 135 GLU A N 1
ATOM 1031 C CA . GLU A 1 135 ? 8.938 -6.585 0.026 1.00 89.50 135 GLU A CA 1
ATOM 1032 C C . GLU A 1 135 ? 8.301 -6.955 1.370 1.00 89.50 135 GLU A C 1
ATOM 1034 O O . GLU A 1 135 ? 7.250 -7.590 1.417 1.00 89.50 135 GLU A O 1
ATOM 1039 N N . GLN A 1 136 ? 8.928 -6.544 2.476 1.00 90.94 136 GLN A N 1
ATOM 1040 C CA . GLN A 1 136 ? 8.439 -6.822 3.827 1.00 90.94 136 GLN A CA 1
ATOM 1041 C C . GLN A 1 136 ? 7.048 -6.237 4.064 1.00 90.94 136 GLN A C 1
ATOM 1043 O O . GLN A 1 136 ? 6.229 -6.864 4.733 1.00 90.94 136 GLN A O 1
ATOM 1048 N N . LEU A 1 137 ? 6.781 -5.051 3.512 1.00 91.94 137 LEU A N 1
ATOM 1049 C CA . LEU A 1 137 ? 5.465 -4.439 3.585 1.00 91.94 137 LEU A CA 1
ATOM 1050 C C . LEU A 1 137 ? 4.424 -5.273 2.830 1.00 91.94 137 LEU A C 1
ATOM 1052 O O . LEU A 1 137 ? 3.382 -5.579 3.399 1.00 91.94 137 LEU A O 1
ATOM 1056 N N . LEU A 1 138 ? 4.719 -5.679 1.590 1.00 90.75 138 LEU A N 1
ATOM 1057 C CA . LEU A 1 138 ? 3.808 -6.480 0.760 1.00 90.75 138 LEU A CA 1
ATOM 1058 C C . LEU A 1 138 ? 3.545 -7.878 1.342 1.00 90.75 138 LEU A C 1
ATOM 1060 O O . LEU A 1 138 ? 2.431 -8.389 1.241 1.00 90.75 138 LEU A O 1
ATOM 1064 N N . LEU A 1 139 ? 4.540 -8.480 1.997 1.00 90.69 139 LEU A N 1
ATOM 1065 C CA . LEU A 1 139 ? 4.380 -9.738 2.735 1.00 90.69 139 LEU A CA 1
ATOM 1066 C C . LEU A 1 139 ? 3.470 -9.589 3.961 1.00 90.69 139 LEU A C 1
ATOM 1068 O O . LEU A 1 139 ? 2.790 -10.540 4.339 1.00 90.69 139 LEU A O 1
ATOM 1072 N N . ALA A 1 140 ? 3.440 -8.408 4.580 1.00 91.44 140 ALA A N 1
ATOM 1073 C CA . ALA A 1 140 ? 2.616 -8.148 5.753 1.00 91.44 140 ALA A CA 1
ATOM 1074 C C . ALA A 1 140 ? 1.137 -7.880 5.415 1.00 91.44 140 ALA A C 1
ATOM 1076 O O . ALA A 1 140 ? 0.317 -7.858 6.327 1.00 91.44 140 ALA A O 1
ATOM 1077 N N . VAL A 1 141 ? 0.766 -7.697 4.141 1.00 92.69 141 VAL A N 1
ATOM 1078 C CA . VAL A 1 141 ? -0.604 -7.339 3.714 1.00 92.69 141 VAL A CA 1
ATOM 1079 C C . VAL A 1 141 ? -1.252 -8.405 2.821 1.00 92.69 141 VAL A C 1
ATOM 1081 O O . VAL A 1 141 ? -1.654 -8.112 1.701 1.00 92.69 141 VAL A O 1
ATOM 1084 N N . PRO A 1 142 ? -1.423 -9.656 3.288 1.00 90.19 142 PRO A N 1
ATOM 1085 C CA . PRO A 1 142 ? -1.746 -10.818 2.442 1.00 90.19 142 PRO A CA 1
ATOM 1086 C C . PRO A 1 142 ? -3.088 -10.737 1.691 1.00 90.19 142 PRO A C 1
ATOM 1088 O O . PRO A 1 142 ? -3.377 -11.562 0.828 1.00 90.19 142 PRO A O 1
ATOM 1091 N N . HIS A 1 143 ? -3.940 -9.779 2.039 1.00 90.56 143 HIS A N 1
ATOM 1092 C CA . HIS A 1 143 ? -5.306 -9.638 1.544 1.00 90.56 143 HIS A CA 1
ATOM 1093 C C . HIS A 1 143 ? -5.527 -8.379 0.700 1.00 90.56 143 HIS A C 1
ATOM 1095 O O . HIS A 1 143 ? -6.678 -7.972 0.483 1.00 90.56 143 HIS A O 1
ATOM 1101 N N . LEU A 1 144 ? -4.424 -7.796 0.225 1.00 90.50 144 LEU A N 1
ATOM 1102 C CA . LEU A 1 144 ? -4.416 -6.634 -0.642 1.00 90.50 144 LEU A CA 1
ATOM 1103 C C . LEU A 1 144 ? -5.235 -6.901 -1.908 1.00 90.50 144 LEU A C 1
ATOM 1105 O O . LEU A 1 144 ? -5.060 -7.915 -2.577 1.00 90.50 144 LEU A O 1
ATOM 1109 N N . THR A 1 145 ? -6.138 -5.984 -2.232 1.00 91.31 145 THR A N 1
ATOM 1110 C CA . THR A 1 145 ? -6.936 -6.004 -3.460 1.00 91.31 145 THR A CA 1
ATOM 1111 C C . THR A 1 145 ? -6.452 -4.971 -4.461 1.00 91.31 145 THR A C 1
ATOM 1113 O O . THR A 1 145 ? -6.488 -5.256 -5.653 1.00 91.31 145 THR A O 1
ATOM 1116 N N . LEU A 1 146 ? -5.978 -3.817 -3.987 1.00 90.88 146 LEU A N 1
ATOM 1117 C CA . LEU A 1 146 ? -5.495 -2.727 -4.824 1.00 90.88 146 LEU A CA 1
ATOM 1118 C C . LEU A 1 146 ? -4.104 -2.286 -4.369 1.00 90.88 146 LEU A C 1
ATOM 1120 O O . LEU A 1 146 ? -3.900 -1.981 -3.193 1.00 90.88 146 LEU A O 1
ATOM 1124 N N . LEU A 1 147 ? -3.165 -2.217 -5.310 1.00 91.88 147 LEU A N 1
ATOM 1125 C CA . LEU A 1 147 ? -1.835 -1.648 -5.104 1.00 91.88 147 LEU A CA 1
ATOM 1126 C C . LEU A 1 147 ? -1.610 -0.503 -6.086 1.00 91.88 147 LEU A C 1
ATOM 1128 O O . LEU A 1 147 ? -1.588 -0.707 -7.292 1.00 91.88 147 LEU A O 1
ATOM 1132 N N . SER A 1 148 ? -1.404 0.700 -5.575 1.00 91.19 148 SER A N 1
ATOM 1133 C CA . SER A 1 148 ? -1.145 1.890 -6.379 1.00 91.19 148 SER A CA 1
ATOM 1134 C C . SER A 1 148 ? 0.267 2.382 -6.117 1.00 91.19 148 SER A C 1
ATOM 1136 O O . SER A 1 148 ? 0.621 2.607 -4.965 1.00 91.19 148 SER A O 1
ATOM 1138 N N . MET A 1 149 ? 1.067 2.592 -7.157 1.00 90.81 149 MET A N 1
ATOM 1139 C CA . MET A 1 149 ? 2.461 3.013 -7.017 1.00 90.81 149 MET A CA 1
ATOM 1140 C C . MET A 1 149 ? 2.864 4.020 -8.085 1.00 90.81 149 MET A C 1
ATOM 1142 O O . MET A 1 149 ? 2.395 3.953 -9.218 1.00 90.81 149 MET A O 1
ATOM 1146 N N . ASP A 1 150 ? 3.762 4.937 -7.743 1.00 88.19 150 ASP A N 1
ATOM 1147 C CA . ASP A 1 150 ? 4.433 5.783 -8.728 1.00 88.19 150 ASP A CA 1
ATOM 1148 C C . ASP A 1 150 ? 5.653 5.081 -9.341 1.00 88.19 150 ASP A C 1
ATOM 1150 O O . ASP A 1 150 ? 6.230 4.159 -8.759 1.00 88.19 150 ASP A O 1
ATOM 1154 N N . ALA A 1 151 ? 6.083 5.553 -10.510 1.00 84.69 151 ALA A N 1
ATOM 1155 C CA . ALA A 1 151 ? 7.209 4.992 -11.258 1.00 84.69 151 ALA A CA 1
ATOM 1156 C C . ALA A 1 151 ? 8.470 4.751 -10.405 1.00 84.69 151 ALA A C 1
ATOM 1158 O O . ALA A 1 151 ? 9.131 3.723 -10.555 1.00 84.69 151 ALA A O 1
ATOM 1159 N N . SER A 1 152 ? 8.790 5.679 -9.494 1.00 87.25 152 SER A N 1
ATOM 1160 C CA . SER A 1 152 ? 9.979 5.582 -8.641 1.00 87.25 152 SER A CA 1
ATOM 1161 C C . SER A 1 152 ? 9.898 4.405 -7.660 1.00 87.25 152 SER A C 1
ATOM 1163 O O . SER A 1 152 ? 10.870 3.667 -7.485 1.00 87.25 152 SER A O 1
ATOM 1165 N N . THR A 1 153 ? 8.724 4.187 -7.066 1.00 89.25 153 THR A N 1
ATOM 1166 C CA . THR A 1 153 ? 8.468 3.098 -6.120 1.00 89.25 153 THR A CA 1
ATOM 1167 C C . THR A 1 153 ? 8.407 1.749 -6.826 1.00 89.25 153 THR A C 1
ATOM 1169 O O . THR A 1 153 ? 8.989 0.779 -6.344 1.00 89.25 153 THR A O 1
ATOM 1172 N N . VAL A 1 154 ? 7.767 1.688 -7.999 1.00 88.12 154 VAL A N 1
ATOM 1173 C CA . VAL A 1 154 ? 7.709 0.470 -8.825 1.00 88.12 154 VAL A CA 1
ATOM 1174 C C . VAL A 1 154 ? 9.108 0.024 -9.214 1.00 88.12 154 VAL A C 1
ATOM 1176 O O . VAL A 1 154 ? 9.444 -1.148 -9.065 1.00 88.12 154 VAL A O 1
ATOM 1179 N N . TRP A 1 155 ? 9.938 0.960 -9.681 1.00 86.75 155 TRP A N 1
ATOM 1180 C CA . TRP A 1 155 ? 11.314 0.662 -10.061 1.00 86.75 155 TRP A CA 1
ATOM 1181 C C . TRP A 1 155 ? 12.092 0.058 -8.893 1.00 86.75 155 TRP A C 1
ATOM 1183 O O . TRP A 1 155 ? 12.730 -0.984 -9.030 1.00 86.75 155 TRP A O 1
ATOM 1193 N N . ARG A 1 156 ? 11.965 0.667 -7.714 1.00 88.38 156 ARG A N 1
ATOM 1194 C CA . ARG A 1 156 ? 12.607 0.175 -6.500 1.00 88.38 156 ARG A CA 1
ATOM 1195 C C . ARG A 1 156 ? 12.120 -1.217 -6.092 1.00 88.38 156 ARG A C 1
ATOM 1197 O O . ARG A 1 156 ? 12.914 -2.020 -5.614 1.00 88.38 156 ARG A O 1
ATOM 1204 N N . LEU A 1 157 ? 10.839 -1.522 -6.292 1.00 87.25 157 LEU A N 1
ATOM 1205 C CA . LEU A 1 157 ? 10.299 -2.863 -6.070 1.00 87.25 157 LEU A CA 1
ATOM 1206 C C . LEU A 1 157 ? 10.836 -3.876 -7.096 1.00 87.25 157 LEU A C 1
ATOM 1208 O O . LEU A 1 157 ? 11.064 -5.031 -6.749 1.00 87.25 157 LEU A O 1
ATOM 1212 N N . CYS A 1 158 ? 11.082 -3.462 -8.339 1.00 83.62 158 CYS A N 1
ATOM 1213 C CA . CYS A 1 158 ? 11.641 -4.338 -9.375 1.00 83.62 158 CYS A CA 1
ATOM 1214 C C . CYS A 1 158 ? 13.110 -4.713 -9.116 1.00 83.62 158 CYS A C 1
ATOM 1216 O O . CYS A 1 158 ? 13.553 -5.766 -9.562 1.00 83.62 158 CYS A O 1
ATOM 1218 N N . GLU A 1 159 ? 13.854 -3.897 -8.363 1.00 85.44 159 GLU A N 1
ATOM 1219 C CA . GLU A 1 159 ? 15.210 -4.222 -7.879 1.00 85.44 159 GLU A CA 1
ATOM 1220 C C . GLU A 1 159 ? 15.212 -5.278 -6.755 1.00 85.44 159 GLU A C 1
ATOM 1222 O O . GLU A 1 159 ? 16.270 -5.725 -6.309 1.00 85.44 159 GLU A O 1
ATOM 1227 N N . SER A 1 160 ? 14.035 -5.658 -6.259 1.00 80.88 160 SER A N 1
ATOM 1228 C CA . SER A 1 160 ? 13.875 -6.631 -5.184 1.00 80.88 160 SER A CA 1
ATOM 1229 C C . SER A 1 160 ? 14.106 -8.066 -5.684 1.00 80.88 160 SER A C 1
ATOM 1231 O O . SER A 1 160 ? 13.857 -8.387 -6.851 1.00 80.88 160 SER A O 1
ATOM 1233 N N . GLN A 1 161 ? 14.595 -8.959 -4.817 1.00 68.38 161 GLN A N 1
ATOM 1234 C CA . GLN A 1 161 ? 14.835 -10.362 -5.174 1.00 68.38 161 GLN A CA 1
ATOM 1235 C C . GLN A 1 161 ? 13.519 -11.138 -5.061 1.00 68.38 161 GLN A C 1
ATOM 1237 O O . GLN A 1 161 ? 13.368 -12.009 -4.204 1.00 68.38 161 GLN A O 1
ATOM 1242 N N . ALA A 1 162 ? 12.575 -10.813 -5.950 1.00 62.22 162 ALA A N 1
ATOM 1243 C CA . ALA A 1 162 ? 11.150 -11.167 -5.970 1.00 62.22 162 ALA A CA 1
ATOM 1244 C C . ALA A 1 162 ? 10.763 -12.644 -5.723 1.00 62.22 162 ALA A C 1
ATOM 1246 O O . ALA A 1 162 ? 9.577 -12.958 -5.636 1.00 62.22 162 ALA A O 1
ATOM 1247 N N . GLY A 1 163 ? 11.716 -13.564 -5.558 1.00 61.22 163 GLY A N 1
ATOM 1248 C CA . GLY A 1 163 ? 11.476 -14.959 -5.191 1.00 61.22 163 GLY A CA 1
ATOM 1249 C C . GLY A 1 163 ? 10.646 -15.132 -3.913 1.00 61.22 163 GLY A C 1
ATOM 1250 O O . GLY A 1 163 ? 9.868 -16.075 -3.822 1.00 61.22 163 GLY A O 1
ATOM 1251 N N . ARG A 1 164 ? 10.722 -14.197 -2.953 1.00 65.19 164 ARG A N 1
ATOM 1252 C CA . ARG A 1 164 ? 9.874 -14.223 -1.741 1.00 65.19 164 ARG A CA 1
ATOM 1253 C C . ARG A 1 164 ? 8.473 -13.662 -1.967 1.00 65.19 164 ARG A C 1
ATOM 1255 O O . ARG A 1 164 ? 7.549 -14.012 -1.237 1.00 65.19 164 ARG A O 1
ATOM 1262 N N . LEU A 1 165 ? 8.310 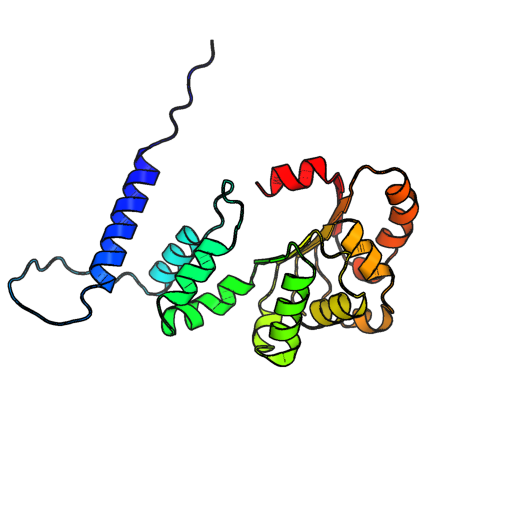-12.820 -2.984 1.00 67.62 165 LEU A N 1
ATOM 1263 C CA . LEU A 1 165 ? 7.034 -12.204 -3.324 1.00 67.62 165 LEU A CA 1
ATOM 1264 C C . LEU A 1 165 ? 6.067 -13.173 -4.015 1.00 67.62 165 LEU A C 1
AT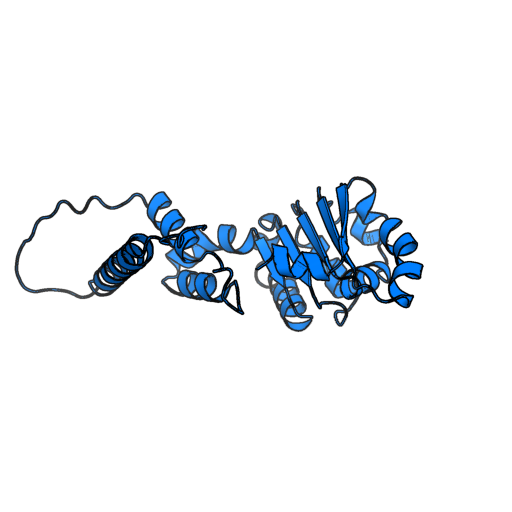OM 1266 O O . LEU A 1 165 ? 4.877 -12.888 -4.080 1.00 67.62 165 LEU A O 1
ATOM 1270 N N . ALA A 1 166 ? 6.534 -14.351 -4.443 1.00 62.38 166 ALA A N 1
ATOM 1271 C CA . ALA A 1 166 ? 5.661 -15.433 -4.903 1.00 62.38 166 ALA A CA 1
ATOM 1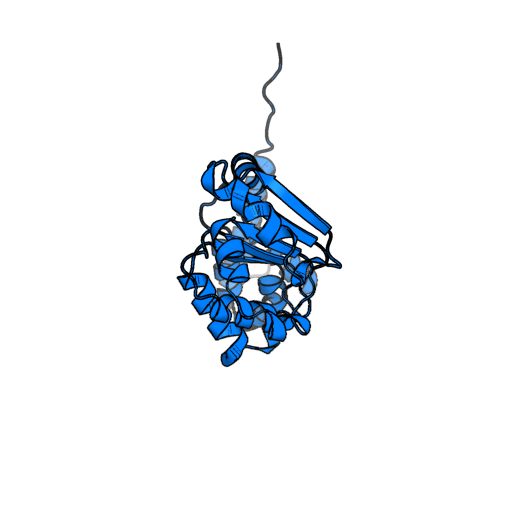272 C C . ALA A 1 166 ? 4.598 -15.827 -3.856 1.00 62.38 166 ALA A C 1
ATOM 1274 O O . ALA A 1 166 ? 3.508 -16.274 -4.221 1.00 62.38 166 ALA A O 1
ATOM 1275 N N . HIS A 1 167 ? 4.917 -15.627 -2.570 1.00 65.75 167 HIS A N 1
ATOM 1276 C CA . HIS A 1 167 ? 4.034 -15.845 -1.422 1.00 65.75 167 HIS A CA 1
ATOM 1277 C C . HIS A 1 167 ? 3.437 -14.547 -0.850 1.00 65.75 167 HIS A C 1
ATOM 1279 O O . HIS A 1 167 ? 2.764 -14.591 0.178 1.00 65.75 167 HIS A O 1
ATOM 1285 N N . ALA A 1 168 ? 3.712 -13.392 -1.462 1.00 70.00 168 ALA A N 1
ATOM 1286 C CA . ALA A 1 168 ? 3.156 -12.119 -1.024 1.00 70.00 168 ALA A CA 1
ATOM 1287 C C . ALA A 1 168 ? 1.709 -11.944 -1.496 1.00 70.00 168 ALA A C 1
ATOM 1289 O O . ALA A 1 168 ? 1.138 -12.780 -2.202 1.00 70.00 168 ALA A O 1
ATOM 1290 N N . ALA A 1 169 ? 1.116 -10.828 -1.079 1.00 67.25 169 ALA A N 1
ATOM 1291 C CA . ALA A 1 169 ? -0.199 -10.421 -1.528 1.00 67.25 169 ALA A CA 1
ATOM 1292 C C . ALA A 1 169 ? -0.250 -10.345 -3.060 1.00 67.25 169 ALA A C 1
ATOM 1294 O O . ALA A 1 169 ? 0.575 -9.668 -3.675 1.00 67.25 169 ALA A O 1
ATOM 1295 N N . ARG A 1 170 ? -1.235 -11.020 -3.658 1.00 79.00 170 ARG A N 1
ATOM 1296 C CA . ARG A 1 170 ? -1.573 -10.884 -5.078 1.00 79.00 170 ARG A CA 1
ATOM 1297 C C . ARG A 1 170 ? -2.723 -9.885 -5.199 1.00 79.00 170 ARG A C 1
ATOM 1299 O O . ARG A 1 170 ? -3.875 -10.287 -5.008 1.00 79.00 170 ARG A O 1
ATOM 1306 N N . PRO A 1 171 ? -2.438 -8.586 -5.408 1.00 82.38 171 PRO A N 1
ATOM 1307 C CA . PRO A 1 171 ? -3.494 -7.603 -5.594 1.00 82.38 171 PRO A CA 1
ATOM 1308 C C . PRO A 1 171 ? -4.333 -7.975 -6.817 1.00 82.38 171 PRO A C 1
ATOM 1310 O O . PRO A 1 171 ? -3.816 -8.469 -7.805 1.00 82.38 171 PRO A O 1
ATOM 1313 N N . LYS A 1 172 ? -5.640 -7.728 -6.775 1.00 85.44 172 LYS A N 1
ATOM 1314 C CA . LYS A 1 172 ? -6.497 -7.916 -7.956 1.00 85.44 172 LYS A CA 1
ATOM 1315 C C . LYS A 1 172 ? -6.219 -6.848 -9.009 1.00 85.44 172 LYS A C 1
ATOM 1317 O O . LYS A 1 172 ? -6.358 -7.097 -10.204 1.00 85.44 172 LYS A O 1
ATOM 1322 N N . GLU A 1 173 ? -5.843 -5.664 -8.544 1.00 87.88 173 GLU A N 1
ATOM 1323 C CA . GLU A 1 173 ? -5.665 -4.482 -9.364 1.00 87.88 173 GLU A CA 1
ATOM 1324 C C . GLU A 1 173 ? -4.393 -3.731 -8.971 1.00 87.88 173 GLU A C 1
ATOM 1326 O O . GLU A 1 173 ? -4.099 -3.530 -7.788 1.00 87.88 173 GLU A O 1
ATOM 1331 N N . VAL A 1 174 ? -3.633 -3.319 -9.981 1.00 87.50 174 VAL A N 1
ATOM 1332 C CA . VAL A 1 174 ? -2.357 -2.627 -9.817 1.00 87.50 174 VAL A CA 1
ATOM 1333 C C . VAL A 1 174 ? -2.384 -1.350 -10.636 1.00 87.50 174 VAL A C 1
ATOM 1335 O O . VAL A 1 174 ? -2.482 -1.385 -11.860 1.00 87.50 174 VAL A O 1
ATOM 1338 N N . HIS A 1 175 ? -2.300 -0.210 -9.959 1.00 89.25 175 HIS A N 1
ATOM 1339 C CA . HIS A 1 175 ? -2.270 1.108 -10.586 1.00 89.25 175 HIS A CA 1
ATOM 1340 C C . HIS A 1 175 ? -0.842 1.623 -10.618 1.00 89.25 175 HIS A C 1
ATOM 1342 O O . HIS A 1 175 ? -0.236 1.866 -9.575 1.00 89.25 175 HIS A O 1
ATOM 1348 N N . LEU A 1 176 ? -0.304 1.800 -11.818 1.00 85.50 176 LEU A N 1
ATOM 1349 C CA . LEU A 1 176 ? 1.042 2.312 -12.029 1.00 85.50 176 LEU A CA 1
ATOM 1350 C C . LEU A 1 176 ? 0.960 3.744 -12.556 1.00 85.50 176 LEU A C 1
ATOM 1352 O O . LEU A 1 176 ? 0.527 3.978 -13.686 1.00 85.50 176 LEU A O 1
ATOM 1356 N N . HIS A 1 177 ? 1.397 4.697 -11.739 1.00 83.94 177 HIS A N 1
ATOM 1357 C CA . HIS A 1 177 ? 1.388 6.118 -12.069 1.00 83.94 177 HIS A CA 1
ATOM 1358 C C . HIS A 1 177 ? 2.740 6.530 -12.644 1.00 83.94 177 HIS A C 1
ATOM 1360 O O . HIS A 1 177 ? 3.746 6.607 -11.933 1.00 83.94 177 HIS A O 1
ATOM 1366 N N . TRP A 1 178 ? 2.769 6.823 -13.940 1.00 77.75 178 TRP A N 1
ATOM 1367 C CA . TRP A 1 178 ? 3.997 7.137 -14.665 1.00 77.75 178 TRP A CA 1
ATOM 1368 C C . TRP A 1 178 ? 4.161 8.633 -14.876 1.00 77.75 178 TRP A C 1
ATOM 1370 O O . TRP A 1 178 ? 3.293 9.295 -15.443 1.00 77.75 178 TRP A O 1
ATOM 1380 N N . GLN A 1 179 ? 5.294 9.185 -14.450 1.00 71.06 179 GLN A N 1
ATOM 1381 C CA . GLN A 1 179 ? 5.664 10.540 -14.840 1.00 71.06 179 GLN A CA 1
ATOM 1382 C C . GLN A 1 179 ? 6.114 10.534 -16.302 1.00 71.06 179 GLN A C 1
ATOM 1384 O O . GLN A 1 179 ? 6.796 9.614 -16.750 1.00 71.06 179 GLN A O 1
ATOM 1389 N N . VAL A 1 180 ? 5.705 11.552 -17.058 1.00 64.00 180 VAL A N 1
ATOM 1390 C CA . VAL A 1 180 ? 6.078 11.699 -18.468 1.00 64.00 180 VAL A CA 1
ATOM 1391 C C . VAL A 1 180 ? 7.513 12.225 -18.523 1.00 64.00 180 VAL A C 1
ATOM 1393 O O . VAL A 1 180 ? 7.740 13.409 -18.738 1.00 64.00 180 VAL A O 1
ATOM 1396 N N . HIS A 1 181 ? 8.484 11.350 -18.265 1.00 63.06 181 HIS A N 1
ATOM 1397 C CA . HIS A 1 181 ? 9.903 11.621 -18.479 1.00 63.06 181 HIS A CA 1
ATOM 1398 C C . HIS A 1 181 ? 10.475 10.540 -19.411 1.00 63.06 181 HIS A C 1
ATOM 1400 O O . HIS A 1 181 ? 10.209 9.358 -19.193 1.00 63.06 181 HIS A O 1
ATOM 1406 N N . PRO A 1 182 ? 11.222 10.893 -20.472 1.00 59.41 182 PRO A N 1
ATOM 1407 C CA . PRO A 1 182 ? 11.637 9.949 -21.519 1.00 59.41 182 PRO A CA 1
ATOM 1408 C C . PRO A 1 182 ? 12.409 8.730 -20.984 1.00 59.41 182 PRO A C 1
ATOM 1410 O O . PRO A 1 182 ? 12.151 7.606 -21.410 1.00 59.41 182 PRO A O 1
ATOM 1413 N N . ASP A 1 183 ? 13.256 8.917 -19.969 1.00 65.62 183 ASP A N 1
ATOM 1414 C CA . ASP A 1 183 ? 14.037 7.830 -19.349 1.00 65.62 183 ASP A CA 1
ATOM 1415 C C . ASP A 1 183 ? 13.199 6.791 -18.586 1.00 65.62 183 ASP A C 1
ATOM 1417 O O . ASP A 1 183 ? 13.677 5.697 -18.288 1.00 65.62 183 ASP A O 1
ATOM 1421 N N . THR A 1 184 ? 11.950 7.113 -18.242 1.00 65.62 184 THR A N 1
ATOM 1422 C CA . THR A 1 184 ? 11.062 6.204 -17.502 1.00 65.62 184 THR A CA 1
ATOM 1423 C C . THR A 1 184 ? 10.316 5.246 -18.432 1.00 65.62 184 THR A C 1
ATOM 1425 O O . THR A 1 184 ? 9.983 4.135 -18.020 1.00 65.62 184 THR A O 1
ATOM 1428 N N . TRP A 1 185 ? 10.114 5.621 -19.701 1.00 66.56 185 TRP A N 1
ATOM 1429 C CA . TRP A 1 185 ? 9.406 4.799 -20.692 1.00 66.56 185 TRP A CA 1
ATOM 1430 C C . TRP A 1 185 ? 10.199 3.564 -21.115 1.00 66.56 185 TRP A C 1
ATOM 1432 O O . TRP A 1 185 ? 9.616 2.502 -21.317 1.00 66.56 185 TRP A O 1
ATOM 1442 N N . SER A 1 186 ? 11.527 3.666 -21.190 1.00 69.94 186 SER A N 1
ATOM 1443 C CA . SER A 1 186 ? 12.398 2.534 -21.539 1.00 69.94 186 SER A CA 1
ATOM 1444 C C . SER A 1 186 ? 12.386 1.422 -20.484 1.00 69.94 186 SER A C 1
ATOM 1446 O O . SER A 1 186 ? 12.652 0.266 -20.800 1.00 69.94 186 SER A O 1
ATOM 1448 N N . ARG A 1 187 ? 12.041 1.756 -19.235 1.00 71.56 187 ARG A N 1
ATOM 1449 C CA . ARG A 1 187 ? 11.990 0.825 -18.094 1.00 71.56 187 ARG A CA 1
ATOM 1450 C C . ARG A 1 187 ? 10.606 0.222 -17.862 1.00 71.56 187 ARG A C 1
ATOM 1452 O O . ARG A 1 187 ? 10.478 -0.753 -17.125 1.00 71.56 187 ARG A O 1
ATOM 1459 N N . LEU A 1 188 ? 9.579 0.779 -18.499 1.00 71.38 188 LEU A N 1
ATOM 1460 C CA . LEU A 1 188 ? 8.191 0.348 -18.366 1.00 71.38 188 LEU A CA 1
ATOM 1461 C C . LEU A 1 188 ? 7.975 -1.133 -18.739 1.00 71.38 188 LEU A C 1
ATOM 1463 O O . LEU A 1 188 ? 7.301 -1.817 -17.969 1.00 71.38 188 LEU A O 1
ATOM 1467 N N . PRO A 1 189 ? 8.588 -1.686 -19.810 1.00 75.75 189 PRO A N 1
ATOM 1468 C CA . PRO A 1 189 ? 8.467 -3.111 -20.122 1.00 75.75 189 PRO A CA 1
ATOM 1469 C C . PRO A 1 189 ? 8.984 -4.013 -18.997 1.00 75.75 189 PRO A C 1
ATOM 1471 O O . PRO A 1 189 ? 8.335 -4.998 -18.658 1.00 75.75 189 PRO A O 1
ATOM 1474 N N . THR A 1 190 ? 10.106 -3.652 -18.366 1.00 76.06 190 THR A N 1
ATOM 1475 C CA . THR A 1 190 ? 10.682 -4.400 -17.237 1.00 76.06 190 THR A CA 1
ATOM 1476 C C . THR A 1 190 ? 9.750 -4.394 -16.028 1.00 76.06 190 THR A C 1
ATOM 1478 O O . THR A 1 190 ? 9.568 -5.423 -15.383 1.00 76.06 190 THR A O 1
ATOM 1481 N N . CYS A 1 191 ? 9.122 -3.251 -15.742 1.00 72.50 191 CYS A N 1
ATOM 1482 C CA . CYS A 1 191 ? 8.181 -3.128 -14.633 1.00 72.50 191 CYS A CA 1
ATOM 1483 C C . CYS A 1 191 ? 6.865 -3.878 -14.883 1.00 72.50 191 CYS A C 1
ATOM 1485 O O . CYS A 1 191 ? 6.295 -4.420 -13.940 1.00 72.50 191 CYS A O 1
ATOM 1487 N N . LEU A 1 192 ? 6.388 -3.924 -16.132 1.00 72.75 192 LEU A N 1
ATOM 1488 C CA . LEU A 1 192 ? 5.191 -4.680 -16.515 1.00 72.75 192 LEU A CA 1
ATOM 1489 C C . LEU A 1 192 ? 5.437 -6.193 -16.553 1.00 72.75 192 LEU A C 1
ATOM 1491 O O . LEU A 1 192 ? 4.540 -6.957 -16.219 1.00 72.75 192 LEU A O 1
ATOM 1495 N N . ALA A 1 193 ? 6.649 -6.624 -16.908 1.00 71.44 193 ALA A N 1
ATOM 1496 C CA . ALA A 1 193 ? 7.048 -8.032 -16.928 1.00 71.44 193 ALA A CA 1
ATOM 1497 C C . ALA A 1 193 ? 7.370 -8.605 -15.532 1.00 71.44 193 ALA A C 1
ATOM 1499 O O . ALA A 1 193 ? 7.831 -9.741 -15.409 1.00 71.44 193 ALA A O 1
ATOM 1500 N N . PHE A 1 194 ? 7.176 -7.824 -14.468 1.00 74.88 194 PHE A N 1
ATOM 1501 C CA . PHE A 1 194 ? 7.456 -8.267 -13.111 1.00 74.88 194 PHE A CA 1
ATOM 1502 C C . PHE A 1 194 ? 6.423 -9.309 -12.660 1.00 74.88 194 PHE A C 1
ATOM 1504 O O . PHE A 1 194 ? 5.217 -9.066 -12.690 1.00 74.88 194 PHE A O 1
ATOM 1511 N N . ARG A 1 195 ? 6.908 -10.468 -12.196 1.00 69.94 195 ARG A N 1
ATOM 1512 C CA . ARG A 1 195 ? 6.083 -11.659 -11.910 1.00 69.94 195 ARG A CA 1
ATOM 1513 C C . ARG A 1 195 ? 4.951 -11.448 -10.902 1.00 69.94 195 ARG A C 1
ATOM 1515 O O . ARG A 1 195 ? 4.017 -12.239 -10.863 1.00 69.94 195 ARG A O 1
ATOM 1522 N N . LEU A 1 196 ? 5.012 -10.395 -10.084 1.00 69.25 196 LEU A N 1
ATOM 1523 C CA . LEU A 1 196 ? 3.938 -10.073 -9.140 1.00 69.25 196 LEU A CA 1
ATOM 1524 C C . LEU A 1 196 ? 2.602 -9.782 -9.845 1.00 69.25 196 LEU A C 1
ATOM 1526 O O . LEU A 1 196 ? 1.552 -9.927 -9.228 1.00 69.25 196 LEU A O 1
ATOM 1530 N N . TRP A 1 197 ? 2.640 -9.362 -11.114 1.00 71.25 197 TRP A N 1
ATOM 1531 C CA . TRP A 1 197 ? 1.467 -8.896 -11.854 1.00 71.25 197 TRP A CA 1
ATOM 1532 C C . TRP A 1 197 ? 0.813 -9.953 -12.744 1.00 71.25 197 TRP A C 1
ATOM 1534 O O . TRP A 1 197 ? -0.193 -9.637 -13.369 1.00 71.25 197 TRP A O 1
ATOM 1544 N N . GLU A 1 198 ? 1.359 -11.174 -12.827 1.00 70.88 198 GLU A N 1
ATOM 1545 C CA . GLU A 1 198 ? 0.945 -12.188 -13.820 1.00 70.88 198 GLU A CA 1
ATOM 1546 C C . GLU A 1 198 ? -0.568 -12.492 -13.791 1.00 70.88 198 GLU A C 1
ATOM 1548 O O . GLU A 1 198 ? -1.154 -12.743 -14.841 1.00 70.88 198 GLU A O 1
ATOM 1553 N N . ASP A 1 199 ? -1.214 -12.360 -12.625 1.00 70.75 199 ASP A N 1
ATOM 1554 C CA . ASP A 1 199 ? -2.655 -12.598 -12.430 1.00 70.75 199 ASP A CA 1
ATOM 1555 C C . ASP A 1 199 ? -3.478 -11.316 -12.161 1.00 70.75 199 ASP A C 1
ATOM 1557 O O . ASP A 1 199 ? -4.608 -11.388 -11.672 1.00 70.75 199 ASP A O 1
ATOM 1561 N N . CYS A 1 200 ? -2.914 -10.127 -12.403 1.00 76.81 200 CYS A N 1
ATOM 1562 C CA . CYS A 1 200 ? -3.474 -8.852 -11.936 1.00 76.81 200 CYS A CA 1
ATOM 1563 C C . CYS A 1 200 ? -3.936 -7.960 -13.095 1.00 76.81 200 CYS A C 1
ATOM 1565 O O . CYS A 1 200 ? -3.283 -7.873 -14.135 1.00 76.81 200 CYS A O 1
ATOM 1567 N N . ALA A 1 201 ? -5.014 -7.198 -12.891 1.00 80.00 201 ALA A N 1
ATOM 1568 C CA . ALA A 1 201 ? -5.363 -6.115 -13.805 1.00 80.00 201 ALA A CA 1
ATOM 1569 C C . ALA A 1 201 ? -4.393 -4.938 -13.598 1.00 80.00 201 ALA A C 1
ATOM 1571 O O . ALA A 1 201 ? -4.431 -4.277 -12.558 1.00 80.00 201 ALA A O 1
ATOM 1572 N N . VAL A 1 202 ? -3.517 -4.677 -14.572 1.00 80.06 202 VAL A N 1
ATOM 1573 C CA . VAL A 1 202 ? -2.557 -3.564 -14.512 1.00 80.06 202 VAL A CA 1
ATOM 1574 C C . VAL A 1 202 ? -3.102 -2.360 -15.273 1.00 80.06 202 VAL A C 1
ATOM 1576 O O . VAL A 1 202 ? -3.303 -2.410 -16.485 1.00 80.06 202 VAL A O 1
ATOM 1579 N N . VAL A 1 203 ? -3.302 -1.254 -14.561 1.00 81.06 203 VAL A N 1
ATOM 1580 C CA . VAL A 1 203 ? -3.728 0.029 -15.122 1.00 81.06 203 VAL A CA 1
ATOM 1581 C C . VAL A 1 203 ? -2.556 1.000 -15.042 1.00 81.06 203 VAL A C 1
ATOM 1583 O O . VAL A 1 203 ? -2.149 1.412 -13.958 1.00 81.06 203 VAL A O 1
ATOM 1586 N N . ALA A 1 204 ? -2.000 1.373 -16.193 1.00 77.25 204 ALA A N 1
ATOM 1587 C CA . ALA A 1 204 ? -0.940 2.372 -16.277 1.00 77.25 204 ALA A CA 1
ATOM 1588 C C . ALA A 1 204 ? -1.537 3.742 -16.633 1.00 77.25 204 ALA A C 1
ATOM 1590 O O . ALA A 1 204 ? -2.092 3.922 -17.718 1.00 77.25 204 ALA A O 1
ATOM 1591 N N . THR A 1 205 ? -1.420 4.716 -15.732 1.00 75.62 205 THR A N 1
ATOM 1592 C CA . THR A 1 205 ? -1.925 6.083 -15.924 1.00 75.62 205 THR A CA 1
ATOM 1593 C C . THR A 1 205 ? -0.784 7.101 -15.899 1.00 75.62 205 THR A C 1
ATOM 1595 O O . THR A 1 205 ? 0.148 6.989 -15.100 1.00 75.62 205 THR A O 1
ATOM 1598 N N . PRO A 1 206 ? -0.832 8.146 -16.743 1.00 67.62 206 PRO A N 1
ATOM 1599 C CA . PRO A 1 206 ? 0.101 9.258 -16.628 1.00 67.62 206 PRO A CA 1
ATOM 1600 C C . PRO A 1 206 ? -0.166 10.045 -15.332 1.00 67.62 206 PRO A C 1
ATOM 1602 O O . PRO A 1 206 ? -1.306 10.397 -15.021 1.00 67.62 206 PRO A O 1
ATOM 1605 N N . HIS A 1 207 ? 0.896 10.365 -14.591 1.00 58.47 207 HIS A N 1
ATOM 1606 C CA . HIS A 1 207 ? 0.871 10.965 -13.251 1.00 58.47 207 HIS A CA 1
ATOM 1607 C C . HIS A 1 207 ? 0.104 12.298 -13.188 1.00 58.47 207 HIS A C 1
ATOM 1609 O O . HIS A 1 207 ? -0.531 12.601 -12.181 1.00 58.47 207 HIS A O 1
ATOM 1615 N N . ALA A 1 208 ? 0.068 13.050 -14.296 1.00 52.03 208 ALA A N 1
ATOM 1616 C CA . ALA A 1 208 ? -0.705 14.289 -14.420 1.00 52.03 208 ALA A CA 1
ATOM 1617 C C . ALA A 1 208 ? -2.225 14.089 -14.243 1.00 52.03 208 ALA A C 1
ATOM 1619 O O . ALA A 1 208 ? -2.912 15.006 -13.806 1.00 52.03 208 ALA A O 1
ATOM 1620 N N . ARG A 1 209 ? -2.760 12.895 -14.546 1.00 45.81 209 ARG A N 1
ATOM 1621 C CA . ARG A 1 209 ? -4.165 12.537 -14.279 1.00 45.81 209 ARG A CA 1
ATOM 1622 C C . ARG A 1 209 ? -4.364 11.923 -12.894 1.00 45.81 209 ARG A C 1
ATOM 1624 O O . ARG A 1 209 ? -5.423 12.100 -12.307 1.00 45.81 209 ARG A O 1
ATOM 1631 N N . ALA A 1 210 ? -3.348 11.255 -12.354 1.00 46.03 210 ALA A N 1
ATOM 1632 C CA . ALA A 1 210 ? -3.416 10.598 -11.051 1.00 46.03 210 ALA A CA 1
ATOM 1633 C C . ALA A 1 210 ? -3.658 11.583 -9.899 1.00 46.03 210 ALA A C 1
ATOM 1635 O O . ALA A 1 210 ? -4.499 11.329 -9.043 1.00 46.03 210 ALA A O 1
ATOM 1636 N N . MET A 1 211 ? -2.985 12.741 -9.909 1.00 41.41 211 MET A N 1
ATOM 1637 C CA . MET A 1 211 ? -3.209 13.769 -8.883 1.00 41.41 211 MET A CA 1
ATOM 1638 C C . MET A 1 211 ? -4.580 14.449 -8.996 1.00 41.41 211 MET A C 1
ATOM 1640 O O . MET A 1 211 ? -5.087 14.934 -7.995 1.00 41.41 211 MET A O 1
ATOM 1644 N N . ALA A 1 212 ? -5.201 14.446 -10.179 1.00 38.31 212 ALA A N 1
ATOM 1645 C CA . ALA A 1 212 ? -6.544 14.993 -10.378 1.00 38.31 212 ALA A CA 1
ATOM 1646 C C . ALA A 1 212 ? -7.663 14.018 -9.965 1.00 38.31 212 ALA A C 1
ATOM 1648 O O . ALA A 1 212 ? -8.776 14.456 -9.704 1.00 38.31 212 ALA A O 1
ATOM 1649 N N . CYS A 1 213 ? -7.386 12.710 -9.913 1.00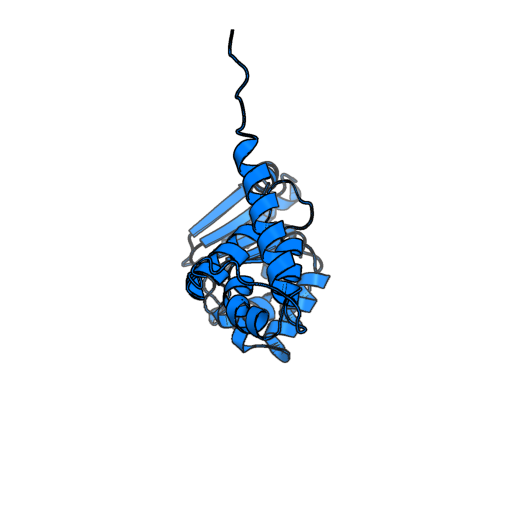 33.56 213 CYS A N 1
ATOM 1650 C CA . CYS A 1 213 ? -8.339 11.694 -9.448 1.00 33.56 213 CYS A CA 1
ATOM 1651 C C . CYS A 1 213 ? -8.225 11.392 -7.943 1.00 33.56 213 CYS A C 1
ATOM 1653 O O . CYS A 1 213 ? -9.118 10.758 -7.388 1.00 33.56 213 CYS A O 1
ATOM 1655 N N . CYS A 1 214 ? -7.131 11.817 -7.302 1.00 33.81 214 CYS A N 1
ATOM 1656 C CA . CYS A 1 214 ? -6.901 11.692 -5.858 1.00 33.81 214 CYS A CA 1
ATOM 1657 C C . CYS A 1 214 ? -7.149 13.003 -5.081 1.00 33.81 214 CYS A C 1
ATOM 1659 O O . CYS A 1 214 ? -6.915 13.032 -3.871 1.00 33.81 214 CYS A O 1
ATOM 1661 N N . ALA A 1 215 ? -7.582 14.063 -5.770 1.00 33.09 215 ALA A N 1
ATOM 1662 C CA . ALA A 1 215 ? -8.007 15.352 -5.221 1.00 33.09 215 ALA A CA 1
ATOM 1663 C C . ALA A 1 215 ? -9.517 15.538 -5.397 1.00 33.09 215 ALA A C 1
ATOM 1665 O O . ALA A 1 215 ? -10.022 16.532 -4.846 1.00 33.09 215 ALA A O 1
#

Foldseek 3Di:
DDDDPPDDPVVVVVVVVVVVVVVVVLVCPDDDDDDDPPDPCPPPPVVVVLVVLVVQLAQDLPDPDRRPSVVVQLPSDVVSVVVCVLVSQQAEAAAELVVLLVLLCCCVPVPVVSQCSHAHYAAHHNLPHALVSVLSSQQSNQNYAEYEYELSVLVRVLPHPCPSVVNGHQHQEYEYEYEPDPVSVVCVVSSCPPPSPPNHHYHYHHNVVVSVVSD

Radius of gyration: 21.86 Å; chains: 1; bounding box: 52×48×60 Å

pLDDT: mean 72.5, std 17.33, range [32.94, 94.06]

Organism: NCBI:txid180528

Secondary structure (DSSP, 8-state):
--------HHHHHHHHHHHHHHHHHHTT-S---------------HHHHHHHHHHHTSPPTT-S-TTHHHHHHHTS-HHHHHHHHHHHTSEEEE-SHHHHHHHHHIIIII-GGGGGG--EEEE-S-TTS-HHHHHHHHHT-TT--EEEEEHHHHHHHHTS-GGGGGGS---SEEEEEE---HHHHTTHHHHHT-GGGTTSEEEEEEHHHHHHH--

Sequence (215 aa):
MAGPLLVPCAAVAWLGVVLSLLLRFARRGTQPSAPMLTLPLHTLPRELQWRILLHVAQPSPTRLAPHDSLGRVLCLSRATRHALEVSAYRDVYIHSAEALHGLRRTLVRDAPHLGPHIRSLHLLSCGAASPLALEQLLLAVPHLTLLSMDASTVWRLCESQAGRLAHAARPKEVHLHWQVHPDTWSRLPTCLAFRLWEDCAVVATPHARAMACCA